Protein AF-0000000075738788 (afdb_homodimer)

Nearest PDB structures (foldseek):
  2z7a-assembly3_C-2  TM=9.856E-01  e=1.952E-24  Mycobacterium tuberculosis H37Rv
  5ier-assembly3_C  TM=9.905E-01  e=6.227E-24  synthetic construct
  2z77-assembly2_D  TM=9.946E-01  e=1.868E-23  Mycobacterium tuberculosis H37Rv
  5if6-assembly2_B  TM=9.884E-01  e=3.656E-23  synthetic construct
  5z3r-assembly4_E  TM=9.892E-01  e=8.223E-22  Mycolicibacterium neoaurum

Structure (mmCIF, N/CA/C/O backbone):
data_AF-0000000075738788-model_v1
#
loop_
_entity.id
_entity.type
_entity.pdbx_description
1 polymer 'Nuclear transport factor 2 domain-containing protein'
#
loop_
_atom_site.group_PDB
_atom_site.id
_atom_site.type_symbol
_atom_site.label_atom_id
_atom_site.label_alt_id
_atom_site.label_comp_id
_atom_site.label_asym_id
_atom_site.label_entity_id
_atom_site.label_seq_id
_atom_site.pdbx_PDB_ins_code
_atom_site.Cartn_x
_atom_site.Cartn_y
_atom_site.Cartn_z
_atom_site.occupancy
_atom_site.B_iso_or_equiv
_atom_site.auth_seq_id
_atom_site.auth_comp_id
_atom_site.auth_asym_id
_atom_site.auth_atom_id
_atom_site.pdbx_PDB_model_num
ATOM 1 N N . MET A 1 1 ? 32.875 -0.008 4.641 1 29.83 1 MET A N 1
ATOM 2 C CA . MET A 1 1 ? 31.609 -0.729 4.742 1 29.83 1 MET A CA 1
ATOM 3 C C . MET A 1 1 ? 30.516 -0.03 3.938 1 29.83 1 MET A C 1
ATOM 5 O O . MET A 1 1 ? 30.109 1.091 4.262 1 29.83 1 MET A O 1
ATOM 9 N N . THR A 1 2 ? 30.531 0.035 2.668 1 38.97 2 THR A N 1
ATOM 10 C CA . THR A 1 2 ? 29.812 0.961 1.804 1 38.97 2 THR A CA 1
ATOM 11 C C . THR A 1 2 ? 28.375 1.137 2.279 1 38.97 2 THR A C 1
ATOM 13 O O . THR A 1 2 ? 27.703 0.159 2.619 1 38.97 2 THR A O 1
ATOM 16 N N . GLN A 1 3 ? 28.109 1.916 3.186 1 45.56 3 GLN A N 1
ATOM 17 C CA . GLN A 1 3 ? 26.781 2.117 3.754 1 45.56 3 GLN A CA 1
ATOM 18 C C . GLN A 1 3 ? 25.688 1.89 2.707 1 45.56 3 GLN A C 1
ATOM 20 O O . GLN A 1 3 ? 25.688 2.537 1.658 1 45.56 3 GLN A O 1
ATOM 25 N N . THR A 1 4 ? 25.297 0.783 2.26 1 58.56 4 THR A N 1
ATOM 26 C CA . THR A 1 4 ? 24.281 0.509 1.254 1 58.56 4 THR A CA 1
ATOM 27 C C . THR A 1 4 ? 23.203 1.599 1.256 1 58.56 4 THR A C 1
ATOM 29 O O . THR A 1 4 ? 22.656 1.927 2.307 1 58.56 4 THR A O 1
ATOM 32 N N . ALA A 1 5 ? 23.406 2.465 0.291 1 69.31 5 ALA A N 1
ATOM 33 C CA . ALA A 1 5 ? 22.641 3.695 0.113 1 69.31 5 ALA A CA 1
ATOM 34 C C . ALA A 1 5 ? 21.156 3.465 0.394 1 69.31 5 ALA A C 1
ATOM 36 O O . ALA A 1 5 ? 20.594 2.455 -0.028 1 69.31 5 ALA A O 1
ATOM 37 N N . GLN A 1 6 ? 20.641 4.133 1.443 1 90.06 6 GLN A N 1
ATOM 38 C CA . GLN A 1 6 ? 19.219 4.152 1.751 1 90.06 6 GLN A CA 1
ATOM 39 C C . GLN A 1 6 ? 18.391 4.395 0.493 1 90.06 6 GLN A C 1
ATOM 41 O O . GLN A 1 6 ? 18.75 5.207 -0.354 1 90.06 6 GLN A O 1
ATOM 46 N N . SER A 1 7 ? 17.422 3.59 0.236 1 95.75 7 SER A N 1
ATOM 47 C CA . SER A 1 7 ? 16.562 3.807 -0.92 1 95.75 7 SER A CA 1
ATOM 48 C C . SER A 1 7 ? 15.969 5.215 -0.914 1 95.75 7 SER A C 1
ATOM 50 O O . SER A 1 7 ? 15.648 5.754 0.148 1 95.75 7 SER A O 1
ATOM 52 N N . PRO A 1 8 ? 15.875 5.859 -2.018 1 98 8 PRO A N 1
ATOM 53 C CA . PRO A 1 8 ? 15.32 7.215 -2.096 1 98 8 PRO A CA 1
ATOM 54 C C . PRO A 1 8 ? 13.938 7.324 -1.47 1 98 8 PRO A C 1
ATOM 56 O O . PRO A 1 8 ? 13.625 8.32 -0.81 1 98 8 PRO A O 1
ATOM 59 N N . ALA A 1 9 ? 13.109 6.363 -1.649 1 98.56 9 ALA A N 1
ATOM 60 C CA . ALA A 1 9 ? 11.773 6.414 -1.062 1 98.56 9 ALA A CA 1
ATOM 61 C C . ALA A 1 9 ? 11.844 6.355 0.462 1 98.56 9 ALA A C 1
ATOM 63 O O . ALA A 1 9 ? 11.07 7.027 1.15 1 98.56 9 ALA A O 1
ATOM 64 N N . LEU A 1 10 ? 12.672 5.488 0.976 1 98.31 10 LEU A N 1
ATOM 65 C CA . LEU A 1 10 ? 12.859 5.426 2.422 1 98.31 10 LEU A CA 1
ATOM 66 C C . LEU A 1 10 ? 13.352 6.762 2.965 1 98.31 10 LEU A C 1
ATOM 68 O O . LEU A 1 10 ? 12.82 7.27 3.959 1 98.31 10 LEU A O 1
ATOM 72 N N . ALA A 1 11 ? 14.312 7.297 2.33 1 98.19 11 ALA A N 1
ATOM 73 C CA . ALA A 1 11 ? 14.859 8.586 2.746 1 98.19 11 ALA A CA 1
ATOM 74 C C . ALA A 1 11 ? 13.773 9.664 2.744 1 98.19 11 ALA A C 1
ATOM 76 O O . ALA A 1 11 ? 13.672 10.445 3.691 1 98.19 11 ALA A O 1
ATOM 77 N N . ALA A 1 12 ? 13.031 9.68 1.703 1 98.62 12 ALA A N 1
ATOM 78 C CA . ALA A 1 12 ? 11.977 10.688 1.573 1 98.62 12 ALA A CA 1
ATOM 79 C C . ALA A 1 12 ? 10.914 10.508 2.654 1 98.62 12 ALA A C 1
ATOM 81 O O . ALA A 1 12 ? 10.438 11.492 3.234 1 98.62 12 ALA A O 1
ATOM 82 N N . SER A 1 13 ? 10.484 9.289 2.9 1 98.56 13 SER A N 1
ATOM 83 C CA . SER A 1 13 ? 9.477 9.039 3.926 1 98.56 13 SER A CA 1
ATOM 84 C C . SER A 1 13 ? 9.961 9.508 5.297 1 98.56 13 SER A C 1
ATOM 86 O O . SER A 1 13 ? 9.25 10.227 6 1 98.56 13 SER A O 1
ATOM 88 N N . GLN A 1 14 ? 11.148 9.164 5.637 1 98.38 14 GLN A N 1
ATOM 89 C CA . GLN A 1 14 ? 11.703 9.531 6.934 1 98.38 14 GLN A CA 1
ATOM 90 C C . GLN A 1 14 ? 11.883 11.047 7.047 1 98.38 14 GLN A C 1
ATOM 92 O O . GLN A 1 14 ? 11.617 11.633 8.102 1 98.38 14 GLN A O 1
ATOM 97 N N . ALA A 1 15 ? 12.359 11.625 5.984 1 98.44 15 ALA A N 1
ATOM 98 C CA . ALA A 1 15 ? 12.469 13.078 5.973 1 98.44 15 ALA A CA 1
ATOM 99 C C . ALA A 1 15 ? 11.109 13.742 6.176 1 98.44 15 ALA A C 1
ATOM 101 O O . ALA A 1 15 ? 11 14.75 6.879 1 98.44 15 ALA A O 1
ATOM 102 N N . SER A 1 16 ? 10.109 13.172 5.551 1 98.31 16 SER A N 1
ATOM 103 C CA . SER A 1 16 ? 8.758 13.711 5.695 1 98.31 16 SER A CA 1
ATOM 104 C C . SER A 1 16 ? 8.305 13.672 7.152 1 98.31 16 SER A C 1
ATOM 106 O O . SER A 1 16 ? 7.758 14.656 7.66 1 98.31 16 SER A O 1
ATOM 108 N N . TRP A 1 17 ? 8.547 12.609 7.852 1 97.75 17 TRP A N 1
ATOM 109 C CA . TRP A 1 17 ? 8.148 12.477 9.25 1 97.75 17 TRP A CA 1
ATOM 110 C C . TRP A 1 17 ? 8.867 13.508 10.117 1 97.75 17 TRP A C 1
ATOM 112 O O . TRP A 1 17 ? 8.25 14.141 10.977 1 97.75 17 TRP A O 1
ATOM 122 N N . ARG A 1 18 ? 10.109 13.625 9.844 1 96.88 18 ARG A N 1
ATOM 123 C CA . ARG A 1 18 ? 10.906 14.578 10.602 1 96.88 18 ARG A CA 1
ATOM 124 C C . ARG A 1 18 ? 10.391 16 10.422 1 96.88 18 ARG A C 1
ATOM 126 O O . ARG A 1 18 ? 10.273 16.766 11.383 1 96.88 18 ARG A O 1
ATOM 133 N N . CYS A 1 19 ? 10.117 16.359 9.172 1 97.12 19 CYS A N 1
ATOM 134 C CA . CYS A 1 19 ? 9.617 17.703 8.883 1 97.12 19 CYS A CA 1
ATOM 135 C C . CYS A 1 19 ? 8.297 17.953 9.602 1 97.12 19 CYS A C 1
ATOM 137 O O . CYS A 1 19 ? 8.078 19.031 10.164 1 97.12 19 CYS A O 1
ATOM 139 N N . VAL A 1 20 ? 7.395 17 9.586 1 94.88 20 VAL A N 1
ATOM 140 C CA . VAL A 1 20 ? 6.09 17.109 10.219 1 94.88 20 VAL A CA 1
ATOM 141 C C . VAL A 1 20 ? 6.262 17.281 11.727 1 94.88 20 VAL A C 1
ATOM 143 O O . VAL A 1 20 ? 5.656 18.172 12.336 1 94.88 20 VAL A O 1
ATOM 146 N N . GLN A 1 21 ? 7.105 16.469 12.352 1 91.38 21 GLN A N 1
ATOM 147 C CA . GLN A 1 21 ? 7.336 16.516 13.789 1 91.38 21 GLN A CA 1
ATOM 148 C C . GLN A 1 21 ? 7.961 17.844 14.211 1 91.38 21 GLN A C 1
ATOM 150 O O . GLN A 1 21 ? 7.645 18.375 15.273 1 91.38 21 GLN A O 1
ATOM 155 N N . ALA A 1 22 ? 8.773 18.359 13.359 1 93.19 22 ALA A N 1
ATOM 156 C CA . ALA A 1 22 ? 9.492 19.594 13.648 1 93.19 22 ALA A CA 1
ATOM 157 C C . ALA A 1 22 ? 8.664 20.812 13.25 1 93.19 22 ALA A C 1
ATOM 159 O O . ALA A 1 22 ? 9.102 21.953 13.414 1 93.19 22 ALA A O 1
ATOM 160 N N . HIS A 1 23 ? 7.531 20.641 12.664 1 93.19 23 HIS A N 1
ATOM 161 C CA . HIS A 1 23 ? 6.691 21.703 12.117 1 93.19 23 HIS A CA 1
ATOM 162 C C . HIS A 1 23 ? 7.445 22.516 11.086 1 93.19 23 HIS A C 1
ATOM 164 O O . HIS A 1 23 ? 7.355 23.75 11.078 1 93.19 23 HIS A O 1
ATOM 170 N N . ASP A 1 24 ? 8.242 21.844 10.359 1 95.94 24 ASP A N 1
ATOM 171 C CA . ASP A 1 24 ? 9.023 22.453 9.289 1 95.94 24 ASP A CA 1
ATOM 172 C C . ASP A 1 24 ? 8.242 22.453 7.977 1 95.94 24 ASP A C 1
ATOM 174 O O . ASP A 1 24 ? 8.492 21.625 7.105 1 95.94 24 ASP A O 1
ATOM 178 N N . ARG A 1 25 ? 7.414 23.453 7.77 1 96.5 25 ARG A N 1
ATOM 179 C CA . ARG A 1 25 ? 6.539 23.547 6.602 1 96.5 25 ARG A CA 1
ATOM 180 C C . ARG A 1 25 ? 7.352 23.625 5.312 1 96.5 25 ARG A C 1
ATOM 182 O O . ARG A 1 25 ? 7.074 22.891 4.359 1 96.5 25 ARG A O 1
ATOM 189 N N . GLN A 1 26 ? 8.281 24.484 5.254 1 97.38 26 GLN A N 1
ATOM 190 C CA . GLN A 1 26 ? 9.078 24.672 4.047 1 97.38 26 GLN A CA 1
ATOM 191 C C . GLN A 1 26 ? 9.852 23.406 3.686 1 97.38 26 GLN A C 1
ATOM 193 O O . GLN A 1 26 ? 9.906 23.031 2.516 1 97.38 26 GLN A O 1
ATOM 198 N N . GLY A 1 27 ? 10.461 22.828 4.664 1 98 27 GLY A N 1
ATOM 199 C CA . GLY A 1 27 ? 11.164 21.578 4.434 1 98 27 GLY A CA 1
ATOM 200 C C . GLY A 1 27 ? 10.273 20.469 3.906 1 98 27 GLY A C 1
ATOM 201 O O . GLY A 1 27 ? 10.672 19.703 3.031 1 98 27 GLY A O 1
ATOM 202 N N . TRP A 1 28 ? 9.07 20.391 4.48 1 97.94 28 TRP A N 1
ATOM 203 C CA . TRP A 1 28 ? 8.125 19.359 4.051 1 97.94 28 TRP A CA 1
ATOM 204 C C . TRP A 1 28 ? 7.723 19.562 2.596 1 97.94 28 TRP A C 1
ATOM 206 O O . TRP A 1 28 ? 7.711 18.625 1.805 1 97.94 28 TRP A O 1
ATOM 216 N N . LEU A 1 29 ? 7.449 20.797 2.215 1 98 29 LEU A N 1
ATOM 217 C CA . LEU A 1 29 ? 7.016 21.125 0.858 1 98 29 LEU A CA 1
ATOM 218 C C . LEU A 1 29 ? 8.148 20.891 -0.14 1 98 29 LEU A C 1
ATOM 220 O O . LEU A 1 29 ? 7.898 20.531 -1.293 1 98 29 LEU A O 1
ATOM 224 N N . ALA A 1 30 ? 9.336 21.047 0.289 1 98.38 30 ALA A N 1
ATOM 225 C CA . ALA A 1 30 ? 10.5 20.875 -0.574 1 98.38 30 ALA A CA 1
ATOM 226 C C . ALA A 1 30 ? 10.695 19.406 -0.961 1 98.38 30 ALA A C 1
ATOM 228 O O . ALA A 1 30 ? 11.43 19.109 -1.905 1 98.38 30 ALA A O 1
ATOM 229 N N . LEU A 1 31 ? 10.094 18.516 -0.28 1 98.69 31 LEU A N 1
ATOM 230 C CA . LEU A 1 31 ? 10.203 17.078 -0.573 1 98.69 31 LEU A CA 1
ATOM 231 C C . LEU A 1 31 ? 9.258 16.688 -1.705 1 98.69 31 LEU A C 1
ATOM 233 O O . LEU A 1 31 ? 9.344 15.578 -2.23 1 98.69 31 LEU A O 1
ATOM 237 N N . MET A 1 32 ? 8.359 17.578 -2.104 1 98.75 32 MET A N 1
ATOM 238 C CA . MET A 1 32 ? 7.27 17.234 -3.008 1 98.75 32 MET A CA 1
ATOM 239 C C . MET A 1 32 ? 7.648 17.531 -4.457 1 98.75 32 MET A C 1
ATOM 241 O O . MET A 1 32 ? 8.273 18.547 -4.742 1 98.75 32 MET A O 1
ATOM 245 N N . ALA A 1 33 ? 7.355 16.609 -5.332 1 98.81 33 ALA A N 1
ATOM 246 C CA . ALA A 1 33 ? 7.379 16.906 -6.762 1 98.81 33 ALA A CA 1
ATOM 247 C C . ALA A 1 33 ? 6.23 17.828 -7.148 1 98.81 33 ALA A C 1
ATOM 249 O O . ALA A 1 33 ? 5.266 17.984 -6.398 1 98.81 33 ALA A O 1
ATOM 250 N N . ASP A 1 34 ? 6.301 18.406 -8.328 1 97.69 34 ASP A N 1
ATOM 251 C CA . ASP A 1 34 ? 5.273 19.344 -8.789 1 97.69 34 ASP A CA 1
ATOM 252 C C . ASP A 1 34 ? 3.936 18.625 -8.977 1 97.69 34 ASP A C 1
ATOM 254 O O . ASP A 1 34 ? 2.875 19.234 -8.789 1 97.69 34 ASP A O 1
ATOM 258 N N . ASP A 1 35 ? 4.031 17.391 -9.297 1 97.62 35 ASP A N 1
ATOM 259 C CA . ASP A 1 35 ? 2.812 16.641 -9.602 1 97.62 35 ASP A CA 1
ATOM 260 C C . ASP A 1 35 ? 2.402 15.766 -8.422 1 97.62 35 ASP A C 1
ATOM 262 O O . ASP A 1 35 ? 1.706 14.766 -8.602 1 97.62 35 ASP A O 1
ATOM 266 N N . ILE A 1 36 ? 2.805 16.031 -7.227 1 98.56 36 ILE A N 1
ATOM 267 C CA . ILE A 1 36 ? 2.516 15.273 -6.016 1 98.56 36 ILE A CA 1
ATOM 268 C C . ILE A 1 36 ? 1.006 15.102 -5.863 1 98.56 36 ILE A C 1
ATOM 270 O O . ILE A 1 36 ? 0.237 16.031 -6.129 1 98.56 36 ILE A O 1
ATOM 274 N N . VAL A 1 37 ? 0.602 13.922 -5.488 1 98.06 37 VAL A N 1
ATOM 275 C CA . VAL A 1 37 ? -0.765 13.617 -5.078 1 98.06 37 VAL A CA 1
ATOM 276 C C . VAL A 1 37 ? -0.756 12.953 -3.703 1 98.06 37 VAL A C 1
ATOM 278 O O . VAL A 1 37 ? -0.064 11.953 -3.494 1 98.06 37 VAL A O 1
ATOM 281 N N . ILE A 1 38 ? -1.503 13.461 -2.76 1 97.75 38 ILE A N 1
ATOM 282 C CA . ILE A 1 38 ? -1.635 12.883 -1.429 1 97.75 38 ILE A CA 1
ATOM 283 C C . ILE A 1 38 ? -3.061 12.375 -1.225 1 97.75 38 ILE A C 1
ATOM 285 O O . ILE A 1 38 ? -4.023 13.117 -1.423 1 97.75 38 ILE A O 1
ATOM 289 N N . GLU A 1 39 ? -3.225 11.148 -0.998 1 97.62 39 GLU A N 1
ATOM 290 C CA . GLU A 1 39 ? -4.473 10.516 -0.587 1 97.62 39 GLU A CA 1
ATOM 291 C C . GLU A 1 39 ? -4.367 9.961 0.832 1 97.62 39 GLU A C 1
ATOM 293 O O . GLU A 1 39 ? -3.943 8.82 1.031 1 97.62 39 GLU A O 1
ATOM 298 N N . ASP A 1 40 ? -4.805 10.773 1.805 1 95 40 ASP A N 1
ATOM 299 C CA . ASP A 1 40 ? -4.664 10.406 3.209 1 95 40 ASP A CA 1
ATOM 300 C C . ASP A 1 40 ? -5.914 10.781 4.004 1 95 40 ASP A C 1
ATOM 302 O O . ASP A 1 40 ? -5.973 11.852 4.609 1 95 40 ASP A O 1
ATOM 306 N N . PRO A 1 41 ? -6.82 9.844 4.145 1 96.25 41 PRO A N 1
ATOM 307 C CA . PRO A 1 41 ? -6.84 8.484 3.605 1 96.25 41 PRO A CA 1
ATOM 308 C C . PRO A 1 41 ? -7.211 8.445 2.125 1 96.25 41 PRO A C 1
ATOM 310 O O . PRO A 1 41 ? -7.594 9.469 1.552 1 96.25 41 PRO A O 1
ATOM 313 N N . ILE A 1 42 ? -6.984 7.312 1.503 1 97.94 42 ILE A N 1
ATOM 314 C CA . ILE A 1 42 ? -7.531 7.02 0.183 1 97.94 42 ILE A CA 1
ATOM 315 C C . ILE A 1 42 ? -9.055 7.082 0.232 1 97.94 42 ILE A C 1
ATOM 317 O O . ILE A 1 42 ? -9.672 6.543 1.153 1 97.94 42 ILE A O 1
ATOM 321 N N . GLY A 1 43 ? -9.586 7.711 -0.78 1 96.75 43 GLY A N 1
ATOM 322 C CA . GLY A 1 43 ? -11.031 7.844 -0.836 1 96.75 43 GLY A CA 1
ATOM 323 C C . GLY A 1 43 ? -11.539 9.148 -0.246 1 96.75 43 GLY A C 1
ATOM 324 O O . GLY A 1 43 ? -10.75 10.031 0.085 1 96.75 43 GLY A O 1
ATOM 325 N N . LYS A 1 44 ? -12.891 9.328 -0.166 1 93.94 44 LYS A N 1
ATOM 326 C CA . LYS A 1 44 ? -13.5 10.547 0.362 1 93.94 44 LYS A CA 1
ATOM 327 C C . LYS A 1 44 ? -13.258 10.672 1.863 1 93.94 44 LYS A C 1
ATOM 329 O O . LYS A 1 44 ? -13.391 9.695 2.605 1 93.94 44 LYS A O 1
ATOM 334 N N . SER A 1 45 ? -12.828 11.812 2.283 1 88.69 45 SER A N 1
ATOM 335 C CA . SER A 1 45 ? -12.602 12.164 3.68 1 88.69 45 SER A CA 1
ATOM 336 C C . SER A 1 45 ? -12.68 13.68 3.887 1 88.69 45 SER A C 1
ATOM 338 O O . SER A 1 45 ? -12.93 14.422 2.939 1 88.69 45 SER A O 1
ATOM 340 N N . VAL A 1 46 ? -12.5 14.102 5.098 1 80.56 46 VAL A N 1
ATOM 341 C CA . VAL A 1 46 ? -12.516 15.523 5.434 1 80.56 46 VAL A CA 1
ATOM 342 C C . VAL A 1 46 ? -11.375 16.234 4.703 1 80.56 46 VAL A C 1
ATOM 344 O O . VAL A 1 46 ? -11.547 17.359 4.23 1 80.56 46 VAL A O 1
ATOM 347 N N . THR A 1 47 ? -10.266 15.578 4.562 1 80.12 47 THR A N 1
ATOM 348 C CA . THR A 1 47 ? -9.094 16.172 3.914 1 80.12 47 THR A CA 1
ATOM 349 C C . THR A 1 47 ? -9.164 15.977 2.402 1 80.12 47 THR A C 1
ATOM 351 O O . THR A 1 47 ? -8.422 16.609 1.655 1 80.12 47 THR A O 1
ATOM 354 N N . ASN A 1 48 ? -9.977 15.039 1.939 1 87.31 48 ASN A N 1
ATOM 355 C CA . ASN A 1 48 ? -10.188 14.68 0.543 1 87.31 48 ASN A CA 1
ATOM 356 C C . ASN A 1 48 ? -11.672 14.562 0.211 1 87.31 48 ASN A C 1
ATOM 358 O O . ASN A 1 48 ? -12.172 13.469 -0.038 1 87.31 48 ASN A O 1
ATOM 362 N N . PRO A 1 49 ? -12.312 15.711 0.132 1 87.31 49 PRO A N 1
ATOM 363 C CA . PRO A 1 49 ? -13.773 15.648 0.085 1 87.31 49 PRO A CA 1
ATOM 364 C C . PRO A 1 49 ? -14.297 14.984 -1.186 1 87.31 49 PRO A C 1
ATOM 366 O O . PRO A 1 49 ? -15.359 14.359 -1.167 1 87.31 49 PRO A O 1
ATOM 369 N N . ASP A 1 50 ? -13.594 15.078 -2.273 1 90.19 50 ASP A N 1
ATOM 370 C CA . ASP A 1 50 ? -14.102 14.484 -3.504 1 90.19 50 ASP A CA 1
ATOM 371 C C . ASP A 1 50 ? -13.453 13.125 -3.76 1 90.19 50 ASP A C 1
ATOM 373 O O . ASP A 1 50 ? -13.773 12.453 -4.742 1 90.19 50 ASP A O 1
ATOM 377 N N . GLY A 1 51 ? -12.547 12.758 -2.971 1 92.38 51 GLY A N 1
ATOM 378 C CA . GLY A 1 51 ? -11.938 11.438 -3.008 1 92.38 51 GLY A CA 1
ATOM 379 C C . GLY A 1 51 ? -10.891 11.289 -4.098 1 92.38 51 GLY A C 1
ATOM 380 O O . GLY A 1 51 ? -10.5 10.172 -4.441 1 92.38 51 GLY A O 1
ATOM 381 N N . THR A 1 52 ? -10.461 12.414 -4.707 1 91.25 52 THR A N 1
ATOM 382 C CA . THR A 1 52 ? -9.555 12.336 -5.844 1 91.25 52 THR A CA 1
ATOM 383 C C . THR A 1 52 ? -8.117 12.633 -5.41 1 91.25 52 THR A C 1
ATOM 385 O O . THR A 1 52 ? -7.199 12.586 -6.227 1 91.25 52 THR A O 1
ATOM 388 N N . GLY A 1 53 ? -7.961 12.945 -4.125 1 95.62 53 GLY A N 1
ATOM 389 C CA . GLY A 1 53 ? -6.645 13.266 -3.594 1 95.62 53 GLY A CA 1
ATOM 390 C C . GLY A 1 53 ? -6.324 14.742 -3.639 1 95.62 53 GLY A C 1
ATOM 391 O O . GLY A 1 53 ? -6.965 15.5 -4.375 1 95.62 53 GLY A O 1
ATOM 392 N N . VAL A 1 54 ? -5.391 15.156 -2.75 1 96.19 54 VAL A N 1
ATOM 393 C CA . VAL A 1 54 ? -4.812 16.5 -2.756 1 96.19 54 VAL A CA 1
ATOM 394 C C . VAL A 1 54 ? -3.695 16.578 -3.797 1 96.19 54 VAL A C 1
ATOM 396 O O . VAL A 1 54 ? -2.744 15.789 -3.756 1 96.19 54 VAL A O 1
ATOM 399 N N . ARG A 1 55 ? -3.752 17.562 -4.691 1 95.94 55 ARG A N 1
ATOM 400 C CA . ARG A 1 55 ? -2.879 17.531 -5.859 1 95.94 55 ARG A CA 1
ATOM 401 C C . ARG A 1 55 ? -2.064 18.812 -5.977 1 95.94 55 ARG A C 1
ATOM 403 O O . ARG A 1 55 ? -2.586 19.906 -5.75 1 95.94 55 ARG A O 1
ATOM 410 N N . GLY A 1 56 ? -0.83 18.625 -6.371 1 96.19 56 GLY A N 1
ATOM 411 C CA . GLY A 1 56 ? 0.058 19.75 -6.633 1 96.19 56 GLY A CA 1
ATOM 412 C C . GLY A 1 56 ? 0.58 20.406 -5.367 1 96.19 56 GLY A C 1
ATOM 413 O O . GLY A 1 56 ? 0.045 20.188 -4.281 1 96.19 56 GLY A O 1
ATOM 414 N N . LYS A 1 57 ? 1.601 21.203 -5.527 1 95.06 57 LYS A N 1
ATOM 415 C CA . LYS A 1 57 ? 2.287 21.797 -4.387 1 95.06 57 LYS A CA 1
ATOM 416 C C . LYS A 1 57 ? 1.378 22.781 -3.646 1 95.06 57 LYS A C 1
ATOM 418 O O . LYS A 1 57 ? 1.434 22.875 -2.418 1 95.06 57 LYS A O 1
ATOM 423 N N . ASP A 1 58 ? 0.542 23.5 -4.383 1 94.81 58 ASP A N 1
ATOM 424 C CA . ASP A 1 58 ? -0.385 24.406 -3.732 1 94.81 58 ASP A CA 1
ATOM 425 C C . ASP A 1 58 ? -1.401 23.656 -2.879 1 94.81 58 ASP A C 1
ATOM 427 O O . ASP A 1 58 ? -1.685 24.047 -1.746 1 94.81 58 ASP A O 1
ATOM 431 N N . GLY A 1 59 ? -1.966 22.625 -3.502 1 94.06 59 GLY A N 1
ATOM 432 C CA . GLY A 1 59 ? -2.889 21.797 -2.744 1 94.06 59 GLY A CA 1
ATOM 433 C C . GLY A 1 59 ? -2.266 21.188 -1.5 1 94.06 59 GLY A C 1
ATOM 434 O O . GLY A 1 59 ? -2.873 21.203 -0.427 1 94.06 59 GLY A O 1
ATOM 435 N N . VAL A 1 60 ? -1.13 20.719 -1.648 1 95.94 60 VAL A N 1
ATOM 436 C CA . VAL A 1 60 ? -0.446 20.031 -0.552 1 95.94 60 VAL A CA 1
ATOM 437 C C . VAL A 1 60 ? -0.042 21.062 0.512 1 95.94 60 VAL A C 1
ATOM 439 O O . VAL A 1 60 ? -0.071 20.75 1.709 1 95.94 60 VAL A O 1
ATOM 442 N N . ALA A 1 61 ? 0.282 22.234 0.093 1 95.31 61 ALA A N 1
ATOM 443 C CA . ALA A 1 61 ? 0.544 23.312 1.048 1 95.31 61 ALA A CA 1
ATOM 444 C C . ALA A 1 61 ? -0.688 23.609 1.901 1 95.31 61 ALA A C 1
ATOM 446 O O . ALA A 1 61 ? -0.585 23.75 3.123 1 95.31 61 ALA A O 1
ATOM 447 N N . ASN A 1 62 ? -1.798 23.719 1.254 1 93.06 62 ASN A N 1
ATOM 448 C CA . ASN A 1 62 ? -3.045 23.906 1.986 1 93.06 62 ASN A CA 1
ATOM 449 C C . ASN A 1 62 ? -3.322 22.75 2.936 1 93.06 62 ASN A C 1
ATOM 451 O O . ASN A 1 62 ? -3.768 22.953 4.066 1 93.06 62 ASN A O 1
ATOM 455 N N . PHE A 1 63 ? -3.096 21.578 2.453 1 92.44 63 PHE A N 1
ATOM 456 C CA . PHE A 1 63 ? -3.23 20.391 3.289 1 92.44 63 PHE A CA 1
ATOM 457 C C . PHE A 1 63 ? -2.361 20.516 4.535 1 92.44 63 PHE A C 1
ATOM 459 O O . PHE A 1 63 ? -2.818 20.234 5.645 1 92.44 63 PHE A O 1
ATOM 466 N N . TYR A 1 64 ? -1.125 20.828 4.348 1 93.88 64 TYR A N 1
ATOM 467 C CA . TYR A 1 64 ? -0.225 21.031 5.48 1 93.88 64 TYR A CA 1
ATOM 468 C C . TYR A 1 64 ? -0.815 22.016 6.48 1 93.88 64 TYR A C 1
ATOM 470 O O . TYR A 1 64 ? -0.874 21.734 7.68 1 93.88 64 TYR A O 1
ATOM 478 N N . ASP A 1 65 ? -1.262 23.094 6.07 1 92.25 65 ASP A N 1
ATOM 479 C CA . ASP A 1 65 ? -1.717 24.203 6.922 1 92.25 65 ASP A CA 1
ATOM 480 C C . ASP A 1 65 ? -2.975 23.812 7.695 1 92.25 65 ASP A C 1
ATOM 482 O O . ASP A 1 65 ? -3.139 24.188 8.859 1 92.25 65 ASP A O 1
ATOM 486 N N . THR A 1 66 ? -3.762 23.016 7.113 1 86.25 66 THR A N 1
ATOM 487 C CA . THR A 1 66 ? -5.062 22.734 7.707 1 86.25 66 THR A CA 1
ATOM 488 C C . THR A 1 66 ? -5.02 21.453 8.531 1 86.25 66 THR A C 1
ATOM 490 O O . THR A 1 66 ? -5.777 21.297 9.492 1 86.25 66 THR A O 1
ATOM 493 N N . ASN A 1 67 ? -4.133 20.547 8.227 1 84.75 67 ASN A N 1
ATOM 494 C CA . ASN A 1 67 ? -4.164 19.234 8.859 1 84.75 67 ASN A CA 1
ATOM 495 C C . ASN A 1 67 ? -2.926 19 9.711 1 84.75 67 ASN A C 1
ATOM 497 O O . ASN A 1 67 ? -3.014 18.391 10.789 1 84.75 67 ASN A O 1
ATOM 501 N N . ILE A 1 68 ? -1.836 19.406 9.289 1 84.12 68 ILE A N 1
ATOM 502 C CA . ILE A 1 68 ? -0.589 19.109 9.984 1 84.12 68 ILE A CA 1
ATOM 503 C C . ILE A 1 68 ? -0.275 20.219 10.984 1 84.12 68 ILE A C 1
ATOM 505 O O . ILE A 1 68 ? -0.044 19.969 12.164 1 84.12 68 ILE A O 1
ATOM 509 N N . ALA A 1 69 ? -0.271 21.453 10.477 1 82.94 69 ALA A N 1
ATOM 510 C CA . ALA A 1 69 ? 0.108 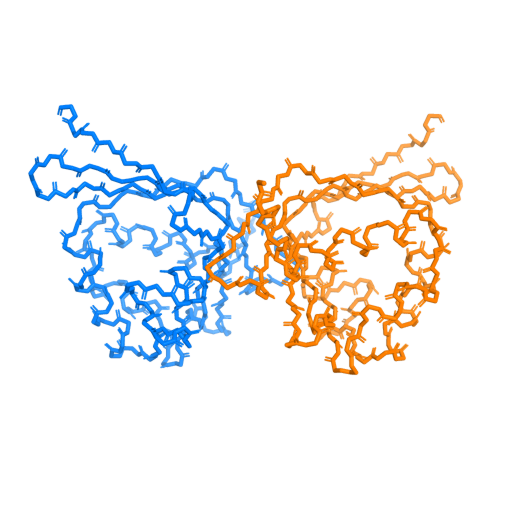22.594 11.305 1 82.94 69 ALA A CA 1
ATOM 511 C C . ALA A 1 69 ? -0.91 22.828 12.422 1 82.94 69 ALA A C 1
ATOM 513 O O . ALA A 1 69 ? -0.557 23.297 13.5 1 82.94 69 ALA A O 1
ATOM 514 N N . ALA A 1 70 ? -2.139 22.484 12.156 1 74.94 70 ALA A N 1
ATOM 515 C CA . ALA A 1 70 ? -3.229 22.781 13.078 1 74.94 70 ALA A CA 1
ATOM 516 C C . ALA A 1 70 ? -3.209 21.844 14.273 1 74.94 70 ALA A C 1
ATOM 518 O O . ALA A 1 70 ? -3.941 22.047 15.25 1 74.94 70 ALA A O 1
ATOM 519 N N . ASN A 1 71 ? -2.355 20.844 14.172 1 76.81 71 ASN A N 1
ATOM 520 C CA . ASN A 1 71 ? -2.334 19.812 15.211 1 76.81 71 ASN A CA 1
ATOM 521 C C . ASN A 1 71 ? -0.908 19.484 15.641 1 76.81 71 ASN A C 1
ATOM 523 O O . ASN A 1 71 ? 0.052 19.875 14.984 1 76.81 71 ASN A O 1
ATOM 527 N N . GLN A 1 72 ? -0.893 18.969 16.875 1 85.62 72 GLN A N 1
ATOM 528 C CA . GLN A 1 72 ? 0.354 18.328 17.266 1 85.62 72 GLN A CA 1
ATOM 529 C C . GLN A 1 72 ? 0.382 16.859 16.812 1 85.62 72 GLN A C 1
ATOM 531 O O . GLN A 1 72 ? -0.236 16 17.453 1 85.62 72 GLN A O 1
ATOM 536 N N . LEU A 1 73 ? 1.093 16.641 15.805 1 91.06 73 LEU A N 1
ATOM 537 C CA . LEU A 1 73 ? 1.107 15.312 15.195 1 91.06 73 LEU A CA 1
ATOM 538 C C . LEU A 1 73 ? 2.395 14.57 15.539 1 91.06 73 LEU A C 1
ATOM 540 O O . LEU A 1 73 ? 3.48 15.148 15.5 1 91.06 73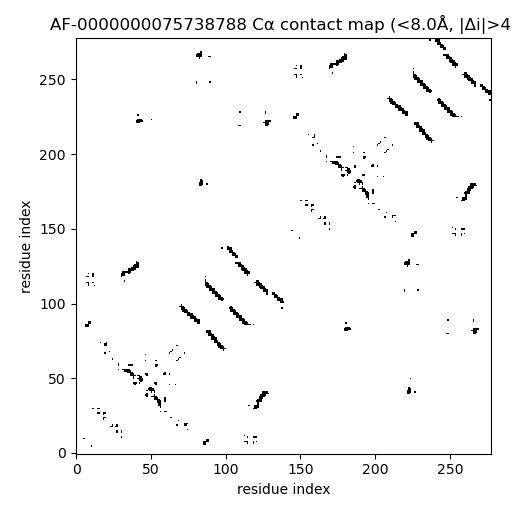 LEU A O 1
ATOM 544 N N . SER A 1 74 ? 2.219 13.43 15.953 1 92.56 74 SER A N 1
ATOM 545 C CA . SER A 1 74 ? 3.34 12.508 16.109 1 92.56 74 SER A CA 1
ATOM 546 C C . SER A 1 74 ? 3.18 11.289 15.203 1 92.56 74 SER A C 1
ATOM 548 O O . SER A 1 74 ? 2.074 10.773 15.039 1 92.56 74 SER A O 1
ATOM 550 N N . ILE A 1 75 ? 4.316 10.938 14.625 1 96.69 75 ILE A N 1
ATOM 551 C CA . ILE A 1 75 ? 4.32 9.797 13.719 1 96.69 75 ILE A CA 1
ATOM 552 C C . ILE A 1 75 ? 5.266 8.719 14.25 1 96.69 75 ILE A C 1
ATOM 554 O O . ILE A 1 75 ? 6.434 9 14.539 1 96.69 75 ILE A O 1
ATOM 558 N N . THR A 1 76 ? 4.785 7.562 14.398 1 97.69 76 THR A N 1
ATOM 559 C CA . THR A 1 76 ? 5.602 6.406 14.75 1 97.69 76 THR A CA 1
ATOM 560 C C . THR A 1 76 ? 5.527 5.336 13.664 1 97.69 76 THR A C 1
ATOM 562 O O . THR A 1 76 ? 4.441 5.016 13.172 1 97.69 76 THR A O 1
ATOM 565 N N . CYS A 1 77 ? 6.668 4.863 13.266 1 98.56 77 CYS A N 1
ATOM 566 C CA . CYS A 1 77 ? 6.742 3.768 12.305 1 98.56 77 CYS A CA 1
ATOM 567 C C . CYS A 1 77 ? 6.832 2.424 13.016 1 98.56 77 CYS A C 1
ATOM 569 O O . CYS A 1 77 ? 7.805 2.158 13.727 1 98.56 77 CYS A O 1
ATOM 571 N N . GLU A 1 78 ? 5.863 1.593 12.828 1 98.69 78 GLU A N 1
ATOM 572 C CA . GLU A 1 78 ? 5.879 0.27 13.445 1 98.69 78 GLU A CA 1
ATOM 573 C C . GLU A 1 78 ? 6.66 -0.726 12.594 1 98.69 78 GLU A C 1
ATOM 575 O O . GLU A 1 78 ? 7.32 -1.622 13.125 1 98.69 78 GLU A O 1
ATOM 580 N N . GLU A 1 79 ? 6.559 -0.654 11.406 1 98.56 79 GLU A N 1
ATOM 581 C CA . GLU A 1 79 ? 7.191 -1.623 10.516 1 98.56 79 GLU A CA 1
ATOM 582 C C . GLU A 1 79 ? 7.391 -1.041 9.117 1 98.56 79 GLU A C 1
ATOM 584 O O . GLU A 1 79 ? 6.578 -0.238 8.656 1 98.56 79 GLU A O 1
ATOM 589 N N . THR A 1 80 ? 8.477 -1.301 8.438 1 98.56 80 THR A N 1
ATOM 590 C CA . THR A 1 80 ? 8.828 -0.863 7.086 1 98.56 80 THR A CA 1
ATOM 591 C C . THR A 1 80 ? 8.836 -2.043 6.121 1 98.56 80 THR A C 1
ATOM 593 O O . THR A 1 80 ? 9.328 -3.123 6.453 1 98.56 80 THR A O 1
ATOM 596 N N . PHE A 1 81 ? 8.258 -1.835 4.91 1 98.5 81 PHE A N 1
ATOM 597 C CA . PHE A 1 81 ? 8.211 -2.84 3.855 1 98.5 81 PHE A CA 1
ATOM 598 C C . PHE A 1 81 ? 8.766 -2.279 2.551 1 98.5 81 PHE A C 1
ATOM 600 O O . PHE A 1 81 ? 8.039 -1.652 1.778 1 98.5 81 PHE A O 1
ATOM 607 N N . PRO A 1 82 ? 10 -2.611 2.279 1 97.44 82 PRO A N 1
ATOM 608 C CA . PRO A 1 82 ? 10.547 -2.195 0.983 1 97.44 82 PRO A CA 1
ATOM 609 C C . PRO A 1 82 ? 9.953 -2.977 -0.185 1 97.44 82 PRO A C 1
ATOM 611 O O . PRO A 1 82 ? 9.344 -4.035 0.018 1 97.44 82 PRO A O 1
ATOM 614 N N . SER A 1 83 ? 10.023 -2.357 -1.382 1 97.31 83 SER A N 1
ATOM 615 C CA . SER A 1 83 ? 9.758 -3.072 -2.625 1 97.31 83 SER A CA 1
ATOM 616 C C . SER A 1 83 ? 11.047 -3.383 -3.373 1 97.31 83 SER A C 1
ATOM 618 O O . SER A 1 83 ? 12.141 -3.137 -2.861 1 97.31 83 SER A O 1
ATOM 620 N N . SER A 1 84 ? 10.875 -4 -4.523 1 96.25 84 SER A N 1
ATOM 621 C CA . SER A 1 84 ? 12.055 -4.227 -5.352 1 96.25 84 SER A CA 1
ATOM 622 C C . SER A 1 84 ? 12.422 -2.975 -6.141 1 96.25 84 SER A C 1
ATOM 624 O O . SER A 1 84 ? 13.422 -2.959 -6.859 1 96.25 84 SER A O 1
ATOM 626 N N . SER A 1 85 ? 11.617 -1.962 -6.086 1 96.88 85 SER A N 1
ATOM 627 C CA . SER A 1 85 ? 11.969 -0.637 -6.59 1 96.88 85 SER A CA 1
ATOM 628 C C . SER A 1 85 ? 12.469 0.268 -5.465 1 96.88 85 SER A C 1
ATOM 630 O O . SER A 1 85 ? 11.797 0.417 -4.441 1 96.88 85 SER A O 1
ATOM 632 N N . PRO A 1 86 ? 13.594 0.871 -5.66 1 96.12 86 PRO A N 1
ATOM 633 C CA . PRO A 1 86 ? 14.055 1.801 -4.629 1 96.12 86 PRO A CA 1
ATOM 634 C C . PRO A 1 86 ? 13.172 3.039 -4.508 1 96.12 86 PRO A C 1
ATOM 636 O O . PRO A 1 86 ? 13.297 3.803 -3.547 1 96.12 86 PRO A O 1
ATOM 639 N N . ASN A 1 87 ? 12.211 3.215 -5.418 1 98 87 ASN A N 1
ATOM 640 C CA . ASN A 1 87 ? 11.43 4.445 -5.492 1 98 87 ASN A CA 1
ATOM 641 C C . ASN A 1 87 ? 10.062 4.281 -4.836 1 98 87 ASN A C 1
ATOM 643 O O . ASN A 1 87 ? 9.266 5.219 -4.809 1 98 87 ASN A O 1
ATOM 647 N N . GLU A 1 88 ? 9.734 3.131 -4.355 1 98.5 88 GLU A N 1
ATOM 648 C CA . GLU A 1 88 ? 8.453 2.902 -3.703 1 98.5 88 GLU A CA 1
ATOM 649 C C . GLU A 1 88 ? 8.617 2.086 -2.424 1 98.5 88 GLU A C 1
ATOM 651 O O . GLU A 1 88 ? 9.414 1.147 -2.381 1 98.5 88 GLU A O 1
ATOM 656 N N . ILE A 1 89 ? 7.867 2.434 -1.408 1 98.69 89 ILE A N 1
ATOM 657 C CA . ILE A 1 89 ? 8.016 1.792 -0.106 1 98.69 89 ILE A CA 1
ATOM 658 C C . ILE A 1 89 ? 6.691 1.87 0.657 1 98.69 89 ILE A C 1
ATOM 660 O O . ILE A 1 89 ? 5.867 2.748 0.395 1 98.69 89 ILE A O 1
ATOM 664 N N . ALA A 1 90 ? 6.445 0.948 1.52 1 98.94 90 ALA A N 1
ATOM 665 C CA . ALA A 1 90 ? 5.285 0.95 2.404 1 98.94 90 ALA A CA 1
ATOM 666 C C . ALA A 1 90 ? 5.711 0.859 3.867 1 98.94 90 ALA A C 1
ATOM 668 O O . ALA A 1 90 ? 6.762 0.297 4.184 1 98.94 90 ALA A O 1
ATOM 669 N N . HIS A 1 91 ? 4.895 1.413 4.742 1 98.88 91 HIS A N 1
ATOM 670 C CA . HIS A 1 91 ? 5.07 1.382 6.188 1 98.88 91 HIS A CA 1
ATOM 671 C C . HIS A 1 91 ? 3.746 1.123 6.898 1 98.88 91 HIS A C 1
ATOM 673 O O . HIS A 1 91 ? 2.682 1.467 6.379 1 98.88 91 HIS A O 1
ATOM 679 N N . ILE A 1 92 ? 3.871 0.493 8.062 1 98.88 92 ILE A N 1
ATOM 680 C CA . ILE A 1 92 ? 2.824 0.693 9.055 1 98.88 92 ILE A CA 1
ATOM 681 C C . ILE A 1 92 ? 3.166 1.896 9.93 1 98.88 92 ILE A C 1
ATOM 683 O O . ILE A 1 92 ? 4.191 1.9 10.617 1 98.88 92 ILE A O 1
ATOM 687 N N . LEU A 1 93 ? 2.285 2.852 9.891 1 98.69 93 LEU A N 1
ATOM 688 C CA . LEU A 1 93 ? 2.486 4.051 10.703 1 98.69 93 LEU A CA 1
ATOM 689 C C . LEU A 1 93 ? 1.342 4.234 11.688 1 98.69 93 LEU A C 1
ATOM 691 O O . LEU A 1 93 ? 0.206 3.842 11.414 1 98.69 93 LEU A O 1
ATOM 695 N N . VAL A 1 94 ? 1.694 4.75 12.797 1 98.12 94 VAL A N 1
ATOM 696 C CA . VAL A 1 94 ? 0.737 5.262 13.773 1 98.12 94 VAL A CA 1
ATOM 697 C C . VAL A 1 94 ? 0.835 6.781 13.844 1 98.12 94 VAL A C 1
ATOM 699 O O . VAL A 1 94 ? 1.886 7.328 14.188 1 98.12 94 VAL A O 1
ATOM 702 N N . LEU A 1 95 ? -0.253 7.441 13.484 1 95.56 95 LEU A N 1
ATOM 703 C CA . LEU A 1 95 ? -0.356 8.891 13.57 1 95.56 95 LEU A CA 1
ATOM 704 C C . LEU A 1 95 ? -1.189 9.305 14.781 1 95.56 95 LEU A C 1
ATOM 706 O O . LEU A 1 95 ? -2.328 8.859 14.938 1 95.56 95 LEU A O 1
ATOM 710 N N . ARG A 1 96 ? -0.621 10.086 15.617 1 93.88 96 ARG A N 1
ATOM 711 C CA . ARG A 1 96 ? -1.335 10.617 16.781 1 93.88 96 ARG A CA 1
ATOM 712 C C . ARG A 1 96 ? -1.44 12.133 16.703 1 93.88 96 ARG A C 1
ATOM 714 O O . ARG A 1 96 ? -0.434 12.82 16.531 1 93.88 96 ARG A O 1
ATOM 721 N N . SER A 1 97 ? -2.605 12.539 16.812 1 90.94 97 SER A N 1
ATOM 722 C CA . SER A 1 97 ? -2.857 13.977 16.797 1 90.94 97 SER A CA 1
ATOM 723 C C . SER A 1 97 ? -3.43 14.445 18.141 1 90.94 97 SER A C 1
ATOM 725 O O . SER A 1 97 ? -4.281 13.773 18.719 1 90.94 97 SER A O 1
ATOM 727 N N . LYS A 1 98 ? -2.908 15.508 18.547 1 89.38 98 LYS A N 1
ATOM 728 C CA . LYS A 1 98 ? -3.455 16.219 19.703 1 89.38 98 LYS A CA 1
ATOM 729 C C . LYS A 1 98 ? -4.059 17.547 19.297 1 89.38 98 LYS A C 1
ATOM 731 O O . LYS A 1 98 ? -3.432 18.328 18.562 1 89.38 98 LYS A O 1
ATOM 736 N N . PHE A 1 99 ? -5.262 17.703 19.703 1 82.5 99 PHE A N 1
ATOM 737 C CA . PHE A 1 99 ? -5.988 18.906 19.344 1 82.5 99 PHE A CA 1
ATOM 738 C C . PHE A 1 99 ? -6.074 19.859 20.547 1 82.5 99 PHE A C 1
ATOM 740 O O . PHE A 1 99 ? -5.812 19.453 21.672 1 82.5 99 PHE A O 1
ATOM 747 N N . ASP A 1 100 ? -6.559 21.062 20.062 1 78.31 100 ASP A N 1
ATOM 748 C CA . ASP A 1 100 ? -6.852 22.016 21.141 1 78.31 100 ASP A CA 1
ATOM 749 C C . ASP A 1 100 ? -8.062 21.562 21.953 1 78.31 100 ASP A C 1
ATOM 751 O O . ASP A 1 100 ? -8.992 20.969 21.406 1 78.31 100 ASP A O 1
ATOM 755 N N . GLY A 1 101 ? -8.047 21.516 23.266 1 79 101 GLY A N 1
ATOM 756 C CA . GLY A 1 101 ? -9.141 21.125 24.141 1 79 101 GLY A CA 1
ATOM 757 C C . GLY A 1 101 ? -8.922 19.797 24.844 1 79 101 GLY A C 1
ATOM 758 O O . GLY A 1 101 ? -9.773 19.344 25.594 1 79 101 GLY A O 1
ATOM 759 N N . GLY A 1 102 ? -7.91 19.234 24.359 1 80.19 102 GLY A N 1
ATOM 760 C CA . GLY A 1 102 ? -7.551 18.031 25.078 1 80.19 102 GLY A CA 1
ATOM 761 C C . GLY A 1 102 ? -7.977 16.766 24.359 1 80.19 102 GLY A C 1
ATOM 762 O O . GLY A 1 102 ? -7.887 15.664 24.922 1 80.19 102 GLY A O 1
ATOM 763 N N . PHE A 1 103 ? -8.414 16.969 23.156 1 86.81 103 PHE A N 1
ATOM 764 C CA . PHE A 1 103 ? -8.859 15.836 22.359 1 86.81 103 PHE A CA 1
ATOM 765 C C . PHE A 1 103 ? -7.703 15.242 21.562 1 86.81 103 PHE A C 1
ATOM 767 O O . PHE A 1 103 ? -6.871 15.984 21.031 1 86.81 103 PHE A O 1
ATOM 774 N N . THR A 1 104 ? -7.602 13.836 21.609 1 91.88 104 THR A N 1
ATOM 775 C CA . THR A 1 104 ? -6.566 13.156 20.844 1 91.88 104 THR A CA 1
ATOM 776 C C . THR A 1 104 ? -7.188 12.188 19.844 1 91.88 104 THR A C 1
ATOM 778 O O . THR A 1 104 ? -8.32 11.734 20.031 1 91.88 104 THR A O 1
ATOM 781 N N . SER A 1 105 ? -6.488 12.023 18.766 1 91.94 105 SER A N 1
ATOM 782 C CA . SER A 1 105 ? -6.84 10.984 17.812 1 91.94 105 SER A CA 1
ATOM 783 C C . SER A 1 105 ? -5.633 10.125 17.453 1 91.94 105 SER A C 1
ATOM 785 O O . SER A 1 105 ? -4.496 10.594 17.484 1 91.94 105 SER A O 1
ATOM 787 N N . GLU A 1 106 ? -5.887 8.898 17.203 1 95.88 106 GLU A N 1
ATOM 788 C CA . GLU A 1 106 ? -4.859 7.953 16.781 1 95.88 106 GLU A CA 1
ATOM 789 C C . GLU A 1 106 ? -5.332 7.129 15.586 1 95.88 106 GLU A C 1
ATOM 791 O O . GLU A 1 106 ? -6.434 6.574 15.602 1 95.88 106 GLU A O 1
ATOM 796 N N . VAL A 1 107 ? -4.477 7.109 14.617 1 94.94 107 VAL A N 1
ATOM 797 C CA . VAL A 1 107 ? -4.734 6.297 13.438 1 94.94 107 VAL A CA 1
ATOM 798 C C . VAL A 1 107 ? -3.564 5.352 13.188 1 94.94 107 VAL A C 1
ATOM 800 O O . VAL A 1 107 ? -2.402 5.762 13.25 1 94.94 107 VAL A O 1
ATOM 803 N N . ARG A 1 108 ? -3.834 4.062 13 1 98.12 108 ARG A N 1
ATOM 804 C CA . ARG A 1 108 ? -2.867 3.062 12.562 1 98.12 108 ARG A CA 1
ATOM 805 C C . ARG A 1 108 ? -3.229 2.516 11.188 1 98.12 108 ARG A C 1
ATOM 807 O O . ARG A 1 108 ? -4.348 2.045 10.977 1 98.12 108 ARG A O 1
ATOM 814 N N . GLY A 1 109 ? -2.283 2.668 10.25 1 98.62 109 GLY A N 1
ATOM 815 C CA . GLY A 1 109 ? -2.604 2.24 8.898 1 98.62 109 GLY A CA 1
ATOM 816 C C . GLY A 1 109 ? -1.375 1.938 8.062 1 98.62 109 GLY A C 1
ATOM 817 O O . GLY A 1 109 ? -0.245 2.102 8.531 1 98.62 109 GLY A O 1
ATOM 818 N N . VAL A 1 110 ? -1.567 1.427 6.844 1 98.94 110 VAL A N 1
ATOM 819 C CA . VAL A 1 110 ? -0.51 1.28 5.848 1 98.94 110 VAL A CA 1
ATOM 820 C C . VAL A 1 110 ? -0.357 2.58 5.059 1 98.94 110 VAL A C 1
ATOM 822 O O . VAL A 1 110 ? -1.348 3.156 4.605 1 98.94 110 VAL A O 1
ATOM 825 N N . PHE A 1 111 ? 0.858 3.094 4.91 1 98.94 111 PHE A N 1
ATOM 826 C CA . PHE A 1 111 ? 1.185 4.277 4.121 1 98.94 111 PHE A CA 1
ATOM 827 C C . PHE A 1 111 ? 2.229 3.947 3.061 1 98.94 111 PHE A C 1
ATOM 829 O O . PHE A 1 111 ? 3.256 3.338 3.361 1 98.94 111 PHE A O 1
ATOM 836 N N . THR A 1 112 ? 1.938 4.34 1.83 1 98.94 112 THR A N 1
ATOM 837 C CA . THR A 1 112 ? 2.893 4.121 0.749 1 98.94 112 THR A CA 1
ATOM 838 C C . THR A 1 112 ? 3.455 5.449 0.249 1 98.94 112 THR A C 1
ATOM 840 O O . THR A 1 112 ? 2.75 6.457 0.226 1 98.94 112 THR A O 1
ATOM 843 N N . TYR A 1 113 ? 4.715 5.438 -0.13 1 98.88 113 TYR A N 1
ATOM 844 C CA . TYR A 1 113 ? 5.434 6.586 -0.673 1 98.88 113 TYR A CA 1
ATOM 845 C C . TYR A 1 113 ? 6.082 6.242 -2.008 1 98.88 113 TYR A C 1
ATOM 847 O O . TYR A 1 113 ? 6.695 5.184 -2.15 1 98.88 113 TYR A O 1
ATOM 855 N N . ARG A 1 114 ? 5.922 7.086 -2.945 1 98.81 114 ARG A N 1
ATOM 856 C CA . ARG A 1 114 ? 6.598 6.98 -4.234 1 98.81 114 ARG A CA 1
ATOM 857 C C . ARG A 1 114 ? 7.363 8.258 -4.555 1 98.81 114 ARG A C 1
ATOM 859 O O . ARG A 1 114 ? 6.859 9.367 -4.336 1 98.81 114 ARG A O 1
ATOM 866 N N . VAL A 1 115 ? 8.57 8.125 -5.023 1 98.81 115 VAL A N 1
ATOM 867 C CA . VAL A 1 115 ? 9.383 9.266 -5.422 1 98.81 115 VAL A CA 1
ATOM 868 C C . VAL A 1 115 ? 9.797 9.125 -6.887 1 98.81 115 VAL A C 1
ATOM 870 O O . VAL A 1 115 ? 9.773 8.023 -7.438 1 98.81 115 VAL A O 1
ATOM 873 N N . ASN A 1 116 ? 10.094 10.266 -7.492 1 98.5 116 ASN A N 1
ATOM 874 C CA . ASN A 1 116 ? 10.648 10.242 -8.844 1 98.5 116 ASN A CA 1
ATOM 875 C C . ASN A 1 116 ? 12.164 10.055 -8.82 1 98.5 116 ASN A C 1
ATOM 877 O O . ASN A 1 116 ? 12.75 9.82 -7.766 1 98.5 116 ASN A O 1
ATOM 881 N N . ASP A 1 117 ? 12.758 10.078 -9.977 1 96.69 117 ASP A N 1
ATOM 882 C CA . ASP A 1 117 ? 14.18 9.789 -10.102 1 96.69 117 ASP A CA 1
ATOM 883 C C . ASP A 1 117 ? 15.023 10.828 -9.375 1 96.69 117 ASP A C 1
ATOM 885 O O . ASP A 1 117 ? 16.188 10.578 -9.047 1 96.69 117 ASP A O 1
ATOM 889 N N . GLU A 1 118 ? 14.477 12 -9.078 1 97.5 118 GLU A N 1
ATOM 890 C CA . GLU A 1 118 ? 1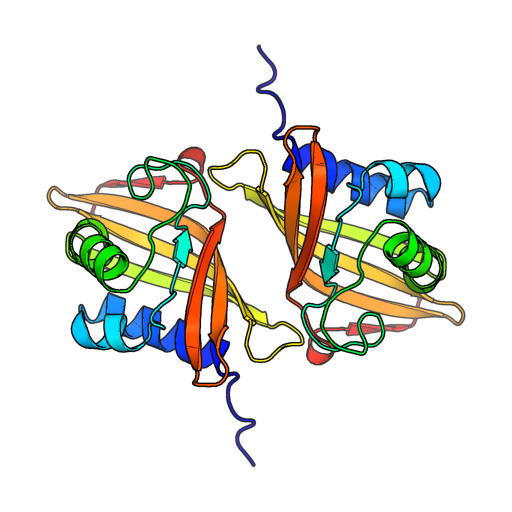5.172 13.062 -8.359 1 97.5 118 GLU A CA 1
ATOM 891 C C . GLU A 1 118 ? 14.977 12.914 -6.852 1 97.5 118 GLU A C 1
ATOM 893 O O . GLU A 1 118 ? 15.516 13.711 -6.07 1 97.5 118 GLU A O 1
ATOM 898 N N . GLY A 1 119 ? 14.211 11.922 -6.469 1 97.88 119 GLY A N 1
ATOM 899 C CA . GLY A 1 119 ? 13.984 11.672 -5.055 1 97.88 119 GLY A CA 1
ATOM 900 C C . GLY A 1 119 ? 12.836 12.492 -4.48 1 97.88 119 GLY A C 1
ATOM 901 O O . GLY A 1 119 ? 12.633 12.516 -3.268 1 97.88 119 GLY A O 1
ATOM 902 N N . LEU A 1 120 ? 12.133 13.164 -5.332 1 98.81 120 LEU A N 1
ATOM 903 C CA . LEU A 1 120 ? 10.992 13.961 -4.883 1 98.81 120 LEU A CA 1
ATOM 904 C C . LEU A 1 120 ? 9.727 13.1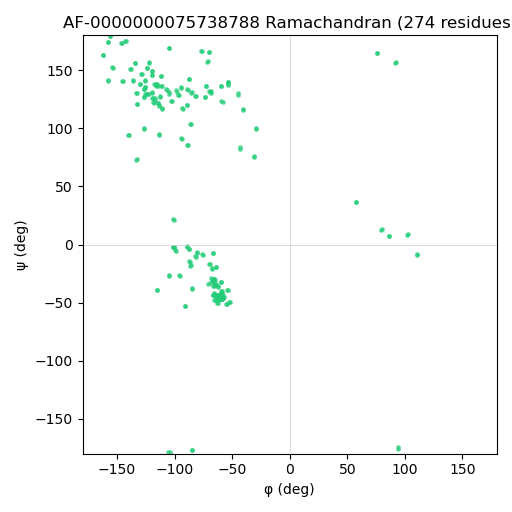09 -4.852 1 98.81 120 LEU A C 1
ATOM 906 O O . LEU A 1 120 ? 9.492 12.297 -5.746 1 98.81 120 LEU A O 1
ATOM 910 N N . MET A 1 121 ? 8.898 13.32 -3.887 1 98.81 121 MET A N 1
ATOM 911 C CA . MET A 1 121 ? 7.707 12.516 -3.664 1 98.81 121 MET A CA 1
ATOM 912 C C . MET A 1 121 ? 6.637 12.828 -4.703 1 98.81 121 MET A C 1
ATOM 914 O O . MET A 1 121 ? 6.273 13.992 -4.895 1 98.81 121 MET A O 1
ATOM 918 N N . THR A 1 122 ? 6.16 11.82 -5.352 1 98.81 122 THR A N 1
ATOM 919 C CA . THR A 1 122 ? 5.094 11.961 -6.336 1 98.81 122 THR A CA 1
ATOM 920 C C . THR A 1 122 ? 3.766 11.461 -5.773 1 98.81 122 THR A C 1
ATOM 922 O O . THR A 1 122 ? 2.697 11.875 -6.223 1 98.81 122 THR A O 1
ATOM 925 N N . ASN A 1 123 ? 3.816 10.57 -4.863 1 98.75 123 ASN A N 1
ATOM 926 C CA . ASN A 1 123 ? 2.604 10.039 -4.254 1 98.75 123 ASN A CA 1
ATOM 927 C C . ASN A 1 123 ? 2.811 9.719 -2.775 1 98.75 123 ASN A C 1
ATOM 929 O O . ASN A 1 123 ? 3.863 9.211 -2.387 1 98.75 123 ASN A O 1
ATOM 933 N N . MET A 1 124 ? 1.894 9.977 -1.956 1 98.62 124 MET A N 1
ATOM 934 C CA . MET A 1 124 ? 1.706 9.492 -0.593 1 98.62 124 MET A CA 1
ATOM 935 C C . MET A 1 124 ? 0.274 9.016 -0.378 1 98.62 124 MET A C 1
ATOM 937 O O . MET A 1 124 ? -0.675 9.773 -0.579 1 98.62 124 MET A O 1
ATOM 941 N N . ARG A 1 125 ? 0.104 7.789 -0.033 1 98.5 125 ARG A N 1
ATOM 942 C CA . ARG A 1 125 ? -1.227 7.199 0.081 1 98.5 125 ARG A CA 1
ATOM 943 C C . ARG A 1 125 ? -1.396 6.484 1.417 1 98.5 125 ARG A C 1
ATOM 945 O O . ARG A 1 125 ? -0.493 5.773 1.864 1 98.5 125 ARG A O 1
ATOM 952 N N . GLY A 1 126 ? -2.555 6.656 2.045 1 98.5 126 GLY A N 1
ATOM 953 C CA . GLY A 1 126 ? -2.85 6.043 3.33 1 98.5 126 GLY A CA 1
ATOM 954 C C . GLY A 1 126 ? -4.027 5.086 3.277 1 98.5 126 GLY A C 1
ATOM 955 O O . GLY A 1 126 ? -5.117 5.457 2.842 1 98.5 126 GLY A O 1
ATOM 956 N N . TYR A 1 127 ? -3.789 3.885 3.641 1 98.62 127 TYR A N 1
ATOM 957 C CA . TYR A 1 127 ? -4.832 2.879 3.816 1 98.62 127 TYR A CA 1
ATOM 958 C C . TYR A 1 127 ? -5.305 2.83 5.266 1 98.62 127 TYR A C 1
ATOM 960 O O . TYR A 1 127 ? -4.758 2.076 6.074 1 98.62 127 TYR A O 1
ATOM 968 N N . TRP A 1 128 ? -6.293 3.582 5.566 1 97.38 128 TRP A N 1
ATOM 969 C CA . TRP A 1 128 ? -7.031 3.666 6.824 1 97.38 128 TRP A CA 1
ATOM 970 C C . TRP A 1 128 ? -8.375 4.355 6.617 1 97.38 128 TRP A C 1
ATOM 972 O O . TRP A 1 128 ? -8.617 4.965 5.574 1 97.38 128 TRP A O 1
ATOM 982 N N . ASN A 1 129 ? -9.297 4.168 7.625 1 95.06 129 ASN A N 1
ATOM 983 C CA . ASN A 1 129 ? -10.57 4.867 7.547 1 95.06 129 ASN A CA 1
ATOM 984 C C . ASN A 1 129 ? -11.039 5.332 8.922 1 95.06 129 ASN A C 1
ATOM 986 O O . ASN A 1 129 ? -10.383 5.062 9.93 1 95.06 129 ASN A O 1
ATOM 990 N N . LEU A 1 130 ? -12.148 6.074 8.875 1 90.56 130 LEU A N 1
ATOM 991 C CA . LEU A 1 130 ? -12.633 6.723 10.086 1 90.56 130 LEU A CA 1
ATOM 992 C C . LEU A 1 130 ? -12.938 5.688 11.164 1 90.56 130 LEU A C 1
ATOM 994 O O . LEU A 1 130 ? -12.766 5.957 12.359 1 90.56 130 LEU A O 1
ATOM 998 N N . GLU A 1 131 ? -13.375 4.516 10.734 1 91.5 131 GLU A N 1
ATOM 999 C CA . GLU A 1 131 ? -13.742 3.479 11.695 1 91.5 131 GLU A CA 1
ATOM 1000 C C . GLU A 1 131 ? -12.516 2.967 12.445 1 91.5 131 GLU A C 1
ATOM 1002 O O . GLU A 1 131 ? -12.641 2.424 13.547 1 91.5 131 GLU A O 1
ATOM 1007 N N . MET A 1 132 ? -11.367 3.182 11.883 1 92.12 132 MET A N 1
ATOM 1008 C CA . MET A 1 132 ? -10.117 2.719 12.492 1 92.12 132 MET A CA 1
ATOM 1009 C C . MET A 1 132 ? -9.57 3.76 13.461 1 92.12 132 MET A C 1
ATOM 1011 O O . MET A 1 132 ? -8.641 3.475 14.219 1 92.12 132 MET A O 1
ATOM 1015 N N . MET A 1 133 ? -10.086 4.914 13.367 1 91.94 133 MET A N 1
ATOM 1016 C CA . MET A 1 133 ? -9.562 6.008 14.18 1 91.94 133 MET A CA 1
ATOM 1017 C C . MET A 1 133 ? -9.969 5.844 15.641 1 91.94 133 MET A C 1
ATOM 1019 O O . MET A 1 133 ? -11.102 5.469 15.938 1 91.94 133 MET A O 1
ATOM 1023 N N . LYS A 1 134 ? -9.078 6.055 16.5 1 93.38 134 LYS A N 1
ATOM 1024 C CA . LYS A 1 134 ? -9.312 6.082 17.938 1 93.38 134 LYS A CA 1
ATOM 1025 C C . LYS A 1 134 ? -9.258 7.508 18.484 1 93.38 134 LYS A C 1
ATOM 1027 O O . LYS A 1 134 ? -8.367 8.281 18.125 1 93.38 134 LYS A O 1
ATOM 1032 N N . PHE A 1 135 ? -10.25 7.695 19.234 1 90.25 135 PHE A N 1
ATOM 1033 C CA . PHE A 1 135 ? -10.32 9.008 19.875 1 90.25 135 PHE A CA 1
ATOM 1034 C C . PHE A 1 135 ? -10.188 8.891 21.375 1 90.25 135 PHE A C 1
ATOM 1036 O O . PHE A 1 135 ? -10.578 7.879 21.969 1 90.25 135 PHE A O 1
ATOM 1043 N N . GLY A 1 136 ? -9.453 9.773 21.844 1 88.69 136 GLY A N 1
ATOM 1044 C CA . GLY A 1 136 ? -9.305 9.805 23.281 1 88.69 136 GLY A CA 1
ATOM 1045 C C . GLY A 1 136 ? -9.141 11.203 23.844 1 88.69 136 GLY A C 1
ATOM 1046 O O . GLY A 1 136 ? -9.375 12.188 23.141 1 88.69 136 GLY A O 1
ATOM 1047 N N . ASN A 1 137 ? -9.133 11.273 25.25 1 79.44 137 ASN A N 1
ATOM 1048 C CA . ASN A 1 137 ? -8.867 12.531 25.938 1 79.44 137 ASN A CA 1
ATOM 1049 C C . ASN A 1 137 ? -7.41 12.617 26.391 1 79.44 137 ASN A C 1
ATOM 1051 O O . ASN A 1 137 ? -6.805 11.609 26.75 1 79.44 137 ASN A O 1
ATOM 1055 N N . GLN A 1 138 ? -6.812 13.875 26.062 1 68.88 138 GLN A N 1
ATOM 1056 C CA . GLN A 1 138 ? -5.441 14.094 26.516 1 68.88 138 GLN A CA 1
ATOM 1057 C C . GLN A 1 138 ? -5.344 13.992 28.047 1 68.88 138 GLN A C 1
ATOM 1059 O O . GLN A 1 138 ? -6.223 14.477 28.766 1 68.88 138 GLN A O 1
ATOM 1064 N N . GLU A 1 139 ? -4.457 13.078 28.438 1 54.62 139 GLU A N 1
ATOM 1065 C CA . GLU A 1 139 ? -4.23 13.062 29.875 1 54.62 139 GLU A CA 1
ATOM 1066 C C . GLU A 1 139 ? -3.758 14.43 30.375 1 54.62 139 GLU A C 1
ATOM 1068 O O . GLU A 1 139 ? -3.1 15.164 29.641 1 54.62 139 GLU A O 1
ATOM 1073 N N . MET B 1 1 ? -30 -7.59 10.914 1 29.59 1 MET B N 1
ATOM 1074 C CA . MET B 1 1 ? -28.672 -7.02 11.18 1 29.59 1 MET B CA 1
ATOM 1075 C C . MET B 1 1 ? -27.922 -6.754 9.875 1 29.59 1 MET B C 1
ATOM 1077 O O . MET B 1 1 ? -27.578 -7.688 9.156 1 29.59 1 MET B O 1
ATOM 1081 N N . THR B 1 2 ? -28.297 -5.867 9.062 1 39.44 2 THR B N 1
ATOM 1082 C CA . THR B 1 2 ? -27.953 -5.762 7.648 1 39.44 2 THR B CA 1
ATOM 1083 C C . THR B 1 2 ? -26.469 -6.039 7.441 1 39.44 2 THR B C 1
ATOM 1085 O O . THR B 1 2 ? -25.625 -5.539 8.188 1 39.44 2 THR B O 1
ATOM 1088 N N . GLN B 1 3 ? -26.078 -7.172 7.344 1 45.78 3 GLN B N 1
ATOM 1089 C CA . GLN B 1 3 ? -24.672 -7.555 7.199 1 45.78 3 GLN B CA 1
ATOM 1090 C C . GLN B 1 3 ? -23.891 -6.484 6.449 1 45.78 3 GLN B C 1
ATOM 1092 O O . GLN B 1 3 ? -24.234 -6.133 5.32 1 45.78 3 GLN B O 1
ATOM 1097 N N . THR B 1 4 ? -23.484 -5.375 6.883 1 58.72 4 THR B N 1
ATOM 1098 C CA . THR B 1 4 ? -22.734 -4.316 6.219 1 58.72 4 THR B CA 1
ATOM 1099 C C . THR B 1 4 ? -21.828 -4.891 5.129 1 58.72 4 THR B C 1
ATOM 1101 O O . THR B 1 4 ? -21.078 -5.832 5.375 1 58.72 4 THR B O 1
ATOM 1104 N N . ALA B 1 5 ? -22.359 -4.742 3.963 1 69.44 5 ALA B N 1
ATOM 1105 C CA . ALA B 1 5 ? -21.812 -5.316 2.738 1 69.44 5 ALA B CA 1
ATOM 1106 C C . ALA B 1 5 ? -20.297 -5.199 2.715 1 69.44 5 ALA B C 1
ATOM 1108 O O . ALA B 1 5 ? -19.734 -4.156 3.074 1 69.44 5 ALA B O 1
ATOM 1109 N N . GLN B 1 6 ? -19.609 -6.348 2.705 1 90.12 6 GLN B N 1
ATOM 1110 C CA . GLN B 1 6 ? -18.156 -6.418 2.531 1 90.12 6 GLN B CA 1
ATOM 1111 C C . GLN B 1 6 ? -17.703 -5.508 1.396 1 90.12 6 GLN B C 1
ATOM 1113 O O . GLN B 1 6 ? -18.359 -5.418 0.357 1 90.12 6 GLN B O 1
ATOM 1118 N N . SER B 1 7 ? -16.734 -4.691 1.61 1 95.75 7 SER B N 1
ATOM 1119 C CA . SER B 1 7 ? -16.203 -3.84 0.546 1 95.75 7 SER B CA 1
ATOM 1120 C C . SER B 1 7 ? -15.805 -4.664 -0.673 1 95.75 7 SER B C 1
ATOM 1122 O O . SER B 1 7 ? -15.305 -5.781 -0.536 1 95.75 7 SER B O 1
ATOM 1124 N N . PRO B 1 8 ? -16.062 -4.215 -1.846 1 98 8 PRO B N 1
ATOM 1125 C CA . PRO B 1 8 ? -15.727 -4.949 -3.066 1 98 8 PRO B CA 1
ATOM 1126 C C . PRO B 1 8 ? -14.25 -5.328 -3.129 1 98 8 PRO B C 1
ATOM 1128 O O . PRO B 1 8 ? -13.906 -6.43 -3.576 1 98 8 PRO B O 1
ATOM 1131 N N . ALA B 1 9 ? -13.383 -4.492 -2.707 1 98.56 9 ALA B N 1
ATOM 1132 C CA . ALA B 1 9 ? -11.961 -4.812 -2.732 1 98.56 9 ALA B CA 1
ATOM 1133 C C . ALA B 1 9 ? -11.641 -5.949 -1.767 1 98.56 9 ALA B C 1
ATOM 1135 O O . ALA B 1 9 ? -10.805 -6.809 -2.066 1 98.56 9 ALA B O 1
ATOM 1136 N N . LEU B 1 10 ? -12.203 -5.895 -0.584 1 98.31 10 LEU B N 1
ATOM 1137 C CA . LEU B 1 10 ? -12.008 -6.98 0.367 1 98.31 10 LEU B CA 1
ATOM 1138 C C . LEU B 1 10 ? -12.508 -8.305 -0.207 1 98.31 10 LEU B C 1
ATOM 1140 O O . LEU B 1 10 ? -11.812 -9.32 -0.137 1 98.31 10 LEU B O 1
ATOM 1144 N N . ALA B 1 11 ? -13.656 -8.281 -0.749 1 98.19 11 ALA B N 1
ATOM 1145 C CA . ALA B 1 11 ? -14.227 -9.477 -1.353 1 98.19 11 ALA B CA 1
ATOM 1146 C C . ALA B 1 11 ? -13.32 -10.031 -2.449 1 98.19 11 ALA B C 1
ATOM 1148 O O . ALA B 1 11 ? -13.07 -11.234 -2.516 1 98.19 11 ALA B O 1
ATOM 1149 N N . ALA B 1 12 ? -12.867 -9.148 -3.27 1 98.62 12 ALA B N 1
ATOM 1150 C CA . ALA B 1 12 ? -12.008 -9.555 -4.379 1 98.62 12 ALA B CA 1
ATOM 1151 C C . ALA B 1 12 ? -10.695 -10.141 -3.873 1 98.62 12 ALA B C 1
ATOM 1153 O O . ALA B 1 12 ? -10.219 -11.148 -4.398 1 98.62 12 ALA B O 1
ATOM 1154 N N . SER B 1 13 ? -10.07 -9.516 -2.904 1 98.62 13 SER B N 1
ATOM 1155 C CA . SER B 1 13 ? -8.82 -10.023 -2.359 1 98.62 13 SER B CA 1
ATOM 1156 C C . SER B 1 13 ? -8.992 -11.422 -1.778 1 98.62 13 SER B C 1
ATOM 1158 O O . SER B 1 13 ? -8.219 -12.328 -2.084 1 98.62 13 SER B O 1
ATOM 1160 N N . GLN B 1 14 ? -10.016 -11.594 -1.017 1 98.31 14 GLN B N 1
ATOM 1161 C CA . GLN B 1 14 ? -10.266 -12.883 -0.391 1 98.31 14 GLN B CA 1
ATOM 1162 C C . GLN B 1 14 ? -10.586 -13.953 -1.436 1 98.31 14 GLN B C 1
ATOM 1164 O O . GLN B 1 14 ? -10.141 -15.094 -1.321 1 98.31 14 GLN B O 1
ATOM 1169 N N . ALA B 1 15 ? -11.383 -13.57 -2.395 1 98.44 15 ALA B N 1
ATOM 1170 C CA . ALA B 1 15 ? -11.664 -14.492 -3.486 1 98.44 15 ALA B CA 1
ATOM 1171 C C . ALA B 1 15 ? -10.391 -14.906 -4.211 1 98.44 15 ALA B C 1
ATOM 1173 O O . ALA B 1 15 ? -10.227 -16.062 -4.59 1 98.44 15 ALA B O 1
ATOM 1174 N N . SER B 1 16 ? -9.516 -13.953 -4.398 1 98.31 16 SER B N 1
ATOM 1175 C CA . SER B 1 16 ? -8.25 -14.242 -5.062 1 98.31 16 SER B CA 1
ATOM 1176 C C . SER B 1 16 ? -7.441 -15.273 -4.285 1 98.31 16 SER B C 1
ATOM 1178 O O . SER B 1 16 ? -6.906 -16.219 -4.871 1 98.31 16 SER B O 1
ATOM 1180 N N . TRP B 1 17 ? -7.363 -15.164 -2.984 1 97.69 17 TRP B N 1
ATOM 1181 C CA . TRP B 1 17 ? -6.617 -16.109 -2.158 1 97.69 17 TRP B CA 1
ATOM 1182 C C . TRP B 1 17 ? -7.215 -17.5 -2.254 1 97.69 17 TRP B C 1
ATOM 1184 O O . TRP B 1 17 ? -6.484 -18.484 -2.385 1 97.69 17 TRP B O 1
ATOM 1194 N N . ARG B 1 18 ? -8.492 -17.516 -2.201 1 96.81 18 ARG B N 1
ATOM 1195 C CA . ARG B 1 18 ? -9.188 -18.797 -2.275 1 96.81 18 ARG B CA 1
ATOM 1196 C C . ARG B 1 18 ? -8.906 -19.5 -3.604 1 96.81 18 ARG B C 1
ATOM 1198 O O . ARG B 1 18 ? -8.641 -20.703 -3.635 1 96.81 18 ARG B O 1
ATOM 1205 N N . CYS B 1 19 ? -9.008 -18.75 -4.688 1 97.12 19 CYS B N 1
ATOM 1206 C CA . CYS B 1 19 ? -8.758 -19.312 -6.004 1 97.12 19 CYS B CA 1
ATOM 1207 C C . CYS B 1 19 ? -7.336 -19.859 -6.102 1 97.12 19 CYS B C 1
ATOM 1209 O O . CYS B 1 19 ? -7.121 -20.953 -6.645 1 97.12 19 CYS B O 1
ATOM 1211 N N . VAL B 1 20 ? -6.359 -19.125 -5.605 1 94.81 20 VAL B N 1
ATOM 1212 C CA . VAL B 1 20 ? -4.957 -19.531 -5.652 1 94.81 20 VAL B CA 1
ATOM 1213 C C . VAL B 1 20 ? -4.758 -20.812 -4.84 1 94.81 20 VAL B C 1
ATOM 1215 O O . VAL B 1 20 ? -4.129 -21.766 -5.312 1 94.81 20 VAL B O 1
ATOM 1218 N N . GLN B 1 21 ? -5.312 -20.875 -3.637 1 91 21 GLN B N 1
ATOM 1219 C CA . GLN B 1 21 ? -5.176 -22.031 -2.76 1 91 21 GLN B CA 1
ATOM 1220 C C . GLN B 1 21 ? -5.828 -23.266 -3.373 1 91 21 GLN B C 1
ATOM 1222 O O . GLN B 1 21 ? -5.316 -24.375 -3.232 1 91 21 GLN B O 1
ATOM 1227 N N . ALA B 1 22 ? -6.891 -23.047 -4.066 1 93 22 ALA B N 1
ATOM 1228 C CA . ALA B 1 22 ? -7.652 -24.141 -4.664 1 93 22 ALA B CA 1
ATOM 1229 C C . ALA B 1 22 ? -7.105 -24.5 -6.043 1 93 22 ALA B C 1
ATOM 1231 O O . ALA B 1 22 ? -7.625 -25.391 -6.707 1 93 22 ALA B O 1
ATOM 1232 N N . HIS B 1 23 ? -6.152 -23.797 -6.531 1 93 23 HIS B N 1
ATOM 1233 C CA . HIS B 1 23 ? -5.609 -23.953 -7.875 1 93 23 HIS B CA 1
ATOM 1234 C C . HIS B 1 23 ? -6.695 -23.781 -8.93 1 93 23 HIS B C 1
ATOM 1236 O O . HIS B 1 23 ? -6.758 -24.531 -9.898 1 93 23 HIS B O 1
ATOM 1242 N N . ASP B 1 24 ? -7.559 -22.891 -8.648 1 95.88 24 ASP B N 1
ATOM 1243 C CA . ASP B 1 24 ? -8.648 -22.547 -9.555 1 95.88 24 ASP B CA 1
ATOM 1244 C C . ASP B 1 24 ? -8.227 -21.438 -10.523 1 95.88 24 ASP B C 1
ATOM 1246 O O . ASP B 1 24 ? -8.586 -20.281 -10.336 1 95.88 24 ASP B O 1
ATOM 1250 N N . ARG B 1 25 ? -7.613 -21.812 -11.617 1 96.5 25 ARG B N 1
ATOM 1251 C CA . ARG B 1 25 ? -7.074 -20.875 -12.594 1 96.5 25 ARG B CA 1
ATOM 1252 C C . ARG B 1 25 ? -8.188 -20.047 -13.219 1 96.5 25 ARG B C 1
ATOM 1254 O O . ARG B 1 25 ? -8.07 -18.812 -13.297 1 96.5 25 ARG B O 1
ATOM 1261 N N . GLN B 1 26 ? -9.203 -20.656 -13.68 1 97.31 26 GLN B N 1
ATOM 1262 C CA . GLN B 1 26 ? -10.297 -19.953 -14.344 1 97.31 26 GLN B CA 1
ATOM 1263 C C . GLN B 1 26 ? -10.969 -18.953 -13.398 1 97.31 26 GLN B C 1
ATOM 1265 O O . GLN B 1 26 ? -11.266 -17.828 -13.781 1 97.31 26 GLN B O 1
ATOM 1270 N N . GLY B 1 27 ? -11.234 -19.422 -12.219 1 98 27 GLY B N 1
ATOM 1271 C CA . GLY B 1 27 ? -11.82 -18.547 -11.227 1 98 27 GLY B CA 1
ATOM 1272 C C . GLY B 1 27 ? -10.953 -17.344 -10.914 1 98 27 GLY B C 1
ATOM 1273 O O . GLY B 1 27 ? -11.469 -16.234 -10.742 1 98 27 GLY B O 1
ATOM 1274 N N . TRP B 1 28 ? -9.648 -17.562 -10.797 1 97.94 28 TRP B N 1
ATOM 1275 C CA . TRP B 1 28 ? -8.727 -16.469 -10.508 1 97.94 28 TRP B CA 1
ATOM 1276 C C . TRP B 1 28 ? -8.727 -15.445 -11.633 1 97.94 28 TRP B C 1
ATOM 1278 O O . TRP B 1 28 ? -8.797 -14.242 -11.375 1 97.94 28 TRP B O 1
ATOM 1288 N N . LEU B 1 29 ? -8.711 -15.906 -12.875 1 98 29 LEU B N 1
ATOM 1289 C CA . LEU B 1 29 ? -8.672 -15.016 -14.031 1 98 29 LEU B CA 1
ATOM 1290 C C . LEU B 1 29 ? -9.977 -14.242 -14.164 1 98 29 LEU B C 1
ATOM 1292 O O . LEU B 1 29 ? -9.984 -13.102 -14.633 1 98 29 LEU B O 1
ATOM 1296 N N . ALA B 1 30 ? -11.039 -14.812 -13.719 1 98.38 30 ALA B N 1
ATOM 1297 C CA . ALA B 1 30 ? -12.352 -14.188 -13.812 1 98.38 30 ALA B CA 1
ATOM 1298 C C . ALA B 1 30 ? -12.461 -12.984 -12.875 1 98.38 30 ALA B C 1
ATOM 1300 O O . ALA B 1 30 ? -13.367 -12.156 -13.016 1 98.38 30 ALA B O 1
ATOM 1301 N N . LEU B 1 31 ? -11.602 -12.859 -11.938 1 98.69 31 LEU B N 1
ATOM 1302 C CA . LEU B 1 31 ? -11.609 -11.75 -10.992 1 98.69 31 LEU B CA 1
ATOM 1303 C C . LEU B 1 31 ? -10.938 -10.523 -11.594 1 98.69 31 LEU B C 1
ATOM 1305 O O . LEU B 1 31 ? -11.016 -9.422 -11.031 1 98.69 31 LEU B O 1
ATOM 1309 N N . MET B 1 32 ? -10.281 -10.672 -12.742 1 98.75 32 MET B N 1
ATOM 1310 C CA . MET B 1 32 ? -9.414 -9.625 -13.281 1 98.75 32 MET B CA 1
ATOM 1311 C C . MET B 1 32 ? -10.18 -8.75 -14.273 1 98.75 32 MET B C 1
ATOM 1313 O O . MET B 1 32 ? -10.977 -9.25 -15.062 1 98.75 32 MET B O 1
ATOM 1317 N N . ALA B 1 33 ? -10.008 -7.457 -14.164 1 98.81 33 ALA B N 1
ATOM 1318 C CA . ALA B 1 33 ? -10.43 -6.559 -15.234 1 98.81 33 ALA B CA 1
ATOM 1319 C C . ALA B 1 33 ? -9.539 -6.711 -16.469 1 98.81 33 ALA B C 1
ATOM 1321 O O . ALA B 1 33 ? -8.438 -7.258 -16.375 1 98.81 33 ALA B O 1
ATOM 1322 N N . ASP B 1 34 ? -9.969 -6.184 -17.594 1 97.69 34 ASP B N 1
ATOM 1323 C CA . ASP B 1 34 ? -9.211 -6.289 -18.828 1 97.69 34 ASP B CA 1
ATOM 1324 C C . ASP B 1 34 ? -7.891 -5.531 -18.734 1 97.69 34 ASP B C 1
ATOM 1326 O O . ASP B 1 34 ? -6.898 -5.926 -19.359 1 97.69 34 ASP B O 1
ATOM 1330 N N . ASP B 1 35 ? -7.918 -4.516 -17.969 1 97.62 35 ASP B N 1
ATOM 1331 C CA . ASP B 1 35 ? -6.738 -3.666 -17.875 1 97.62 35 ASP B CA 1
ATOM 1332 C C . ASP B 1 35 ? -5.938 -3.967 -16.609 1 97.62 35 ASP B C 1
ATOM 1334 O O . ASP B 1 35 ? -5.191 -3.113 -16.125 1 97.62 35 ASP B O 1
ATOM 1338 N N . ILE B 1 36 ? -6.055 -5.098 -15.992 1 98.56 36 ILE B N 1
ATOM 1339 C CA . ILE B 1 36 ? -5.383 -5.512 -14.766 1 98.56 36 ILE B CA 1
ATOM 1340 C C . ILE B 1 36 ? -3.873 -5.332 -14.922 1 98.56 36 ILE B C 1
ATOM 1342 O O . ILE B 1 36 ? -3.314 -5.621 -15.984 1 98.56 36 ILE B O 1
ATOM 1346 N N . VAL B 1 37 ? -3.24 -4.836 -13.906 1 98 37 VAL B N 1
ATOM 1347 C CA . VAL B 1 37 ? -1.789 -4.789 -13.766 1 98 37 VAL B CA 1
ATOM 1348 C C . VAL B 1 37 ? -1.371 -5.422 -12.445 1 98 37 VAL B C 1
ATOM 1350 O O . VAL B 1 37 ? -1.864 -5.035 -11.383 1 98 37 VAL B O 1
ATOM 1353 N N . ILE B 1 38 ? -0.482 -6.371 -12.469 1 97.69 38 ILE B N 1
ATOM 1354 C CA . ILE B 1 38 ? 0.051 -7.004 -11.266 1 97.69 38 ILE B CA 1
ATOM 1355 C C . ILE B 1 38 ? 1.533 -6.668 -11.117 1 97.69 38 ILE B C 1
ATOM 1357 O O . ILE B 1 38 ? 2.316 -6.871 -12.047 1 97.69 38 ILE B O 1
ATOM 1361 N N . GLU B 1 39 ? 1.896 -6.055 -10.086 1 97.56 39 GLU B N 1
ATOM 1362 C CA . GLU B 1 39 ? 3.275 -5.816 -9.664 1 97.56 39 GLU B CA 1
ATOM 1363 C C . GLU B 1 39 ? 3.594 -6.566 -8.375 1 97.56 39 GLU B C 1
ATOM 1365 O O . GLU B 1 39 ? 3.365 -6.047 -7.281 1 97.56 39 GLU B O 1
ATOM 1370 N N . ASP B 1 40 ? 4.168 -7.754 -8.531 1 94.94 40 ASP B N 1
ATOM 1371 C CA . ASP B 1 40 ? 4.422 -8.617 -7.379 1 94.94 40 ASP B CA 1
ATOM 1372 C C . ASP B 1 40 ? 5.773 -9.312 -7.5 1 94.94 40 ASP B C 1
ATOM 1374 O O . ASP B 1 40 ? 5.848 -10.445 -7.984 1 94.94 40 ASP B O 1
ATOM 1378 N N . PRO B 1 41 ? 6.781 -8.727 -6.918 1 96.12 41 PRO B N 1
ATOM 1379 C CA . PRO B 1 41 ? 6.836 -7.445 -6.203 1 96.12 41 PRO B CA 1
ATOM 1380 C C . PRO B 1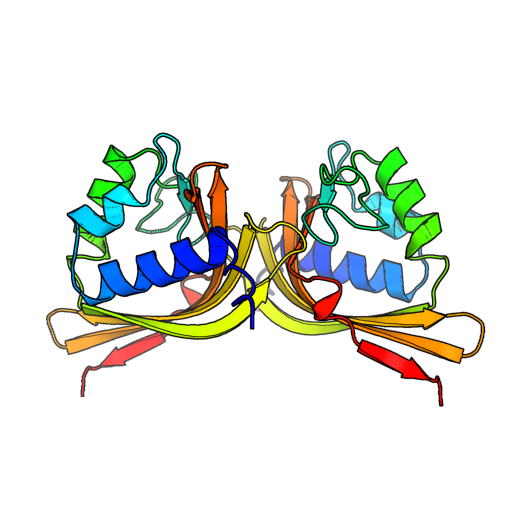 41 ? 6.832 -6.242 -7.145 1 96.12 41 PRO B C 1
ATOM 1382 O O . PRO B 1 41 ? 6.938 -6.406 -8.359 1 96.12 41 PRO B O 1
ATOM 1385 N N . ILE B 1 42 ? 6.602 -5.082 -6.602 1 97.88 42 ILE B N 1
ATOM 1386 C CA . ILE B 1 42 ? 6.832 -3.824 -7.305 1 97.88 42 ILE B CA 1
ATOM 1387 C C . ILE B 1 42 ? 8.305 -3.721 -7.703 1 97.88 42 ILE B C 1
ATOM 1389 O O . ILE B 1 42 ? 9.195 -4.012 -6.898 1 97.88 42 ILE B O 1
ATOM 1393 N N . GLY B 1 43 ? 8.484 -3.281 -8.914 1 96.62 43 GLY B N 1
ATOM 1394 C CA . GLY B 1 43 ? 9.844 -3.148 -9.406 1 96.62 43 GLY B CA 1
ATOM 1395 C C . GLY B 1 43 ? 10.32 -4.367 -10.172 1 96.62 43 GLY B C 1
ATOM 1396 O O . GLY B 1 43 ? 9.539 -5.273 -10.461 1 96.62 43 GLY B O 1
ATOM 1397 N N . LYS B 1 44 ? 11.625 -4.391 -10.578 1 93.69 44 LYS B N 1
ATOM 1398 C CA . LYS B 1 44 ? 12.203 -5.492 -11.344 1 93.69 44 LYS B CA 1
ATOM 1399 C C . LYS B 1 44 ? 12.328 -6.75 -10.484 1 93.69 44 LYS B C 1
ATOM 1401 O O . LYS B 1 44 ? 12.75 -6.68 -9.328 1 93.69 44 LYS B O 1
ATOM 1406 N N . SER B 1 45 ? 11.883 -7.848 -11.008 1 88.25 45 SER B N 1
ATOM 1407 C CA . SER B 1 45 ? 11.977 -9.164 -10.383 1 88.25 45 SER B CA 1
ATOM 1408 C C . SER B 1 45 ? 11.922 -10.273 -11.438 1 88.25 45 SER B C 1
ATOM 1410 O O . SER B 1 45 ? 11.844 -10 -12.633 1 88.25 45 SER B O 1
ATOM 1412 N N . VAL B 1 46 ? 12.008 -11.477 -10.984 1 79.88 46 VAL B N 1
ATOM 1413 C CA . VAL B 1 46 ? 11.945 -12.641 -11.875 1 79.88 46 VAL B CA 1
ATOM 1414 C C . VAL B 1 46 ? 10.586 -12.68 -12.578 1 79.88 46 VAL B C 1
ATOM 1416 O O . VAL B 1 46 ? 10.508 -13.016 -13.758 1 79.88 46 VAL B O 1
ATOM 1419 N N . THR B 1 47 ? 9.547 -12.297 -11.875 1 79.69 47 THR B N 1
ATOM 1420 C CA . THR B 1 47 ? 8.203 -12.32 -12.43 1 79.69 47 THR B CA 1
ATOM 1421 C C . THR B 1 47 ? 7.914 -11.039 -13.203 1 79.69 47 THR B C 1
ATOM 1423 O O . THR B 1 47 ? 6.941 -10.969 -13.961 1 79.69 47 THR B O 1
ATOM 1426 N N . ASN B 1 48 ? 8.688 -9.984 -12.984 1 86.81 48 ASN B N 1
ATOM 1427 C CA . ASN B 1 48 ? 8.586 -8.664 -13.594 1 86.81 48 ASN B CA 1
ATOM 1428 C C . ASN B 1 48 ? 9.945 -8.156 -14.062 1 86.81 48 ASN B C 1
ATOM 1430 O O . ASN B 1 48 ? 10.492 -7.207 -13.492 1 86.81 48 ASN B O 1
ATOM 1434 N N . PRO B 1 49 ? 10.422 -8.742 -15.133 1 86.75 49 PRO B N 1
ATOM 1435 C CA . PRO B 1 49 ? 11.82 -8.484 -15.469 1 86.75 49 PRO B CA 1
ATOM 1436 C C . PRO B 1 49 ? 12.086 -7.031 -15.844 1 86.75 49 PRO B C 1
ATOM 1438 O O . PRO B 1 49 ? 13.18 -6.52 -15.617 1 86.75 49 PRO B O 1
ATOM 1441 N N . ASP B 1 50 ? 11.133 -6.355 -16.406 1 89.88 50 ASP B N 1
ATOM 1442 C CA . ASP B 1 50 ? 11.383 -4.977 -16.812 1 89.88 50 ASP B CA 1
ATOM 1443 C C . ASP B 1 50 ? 10.852 -3.994 -15.766 1 89.88 50 ASP B C 1
ATOM 1445 O O . ASP B 1 50 ? 11 -2.781 -15.914 1 89.88 50 ASP B O 1
ATOM 1449 N N . GLY B 1 51 ? 10.203 -4.48 -14.797 1 92.12 51 GLY B N 1
ATOM 1450 C CA . GLY B 1 51 ? 9.758 -3.689 -13.656 1 92.12 51 GLY B CA 1
ATOM 1451 C C . GLY B 1 51 ? 8.5 -2.887 -13.945 1 92.12 51 GLY B C 1
ATOM 1452 O O . GLY B 1 51 ? 8.164 -1.959 -13.203 1 92.12 51 GLY B O 1
ATOM 1453 N N . THR B 1 52 ? 7.809 -3.188 -15.055 1 90.94 52 THR B N 1
ATOM 1454 C CA . THR B 1 52 ? 6.668 -2.371 -15.453 1 90.94 52 THR B CA 1
ATOM 1455 C C . THR B 1 52 ? 5.355 -3.055 -15.07 1 90.94 52 THR B C 1
ATOM 1457 O O . THR B 1 52 ? 4.277 -2.506 -15.297 1 90.94 52 THR B O 1
ATOM 1460 N N . GLY B 1 53 ? 5.469 -4.262 -14.5 1 95.44 53 GLY B N 1
ATOM 1461 C CA . GLY B 1 53 ? 4.289 -5.012 -14.102 1 95.44 53 GLY B CA 1
ATOM 1462 C C . GLY B 1 53 ? 3.791 -5.957 -15.18 1 95.44 53 GLY B C 1
ATOM 1463 O O . GLY B 1 53 ? 4.137 -5.805 -16.359 1 95.44 53 GLY B O 1
ATOM 1464 N N . VAL B 1 54 ? 3.051 -6.992 -14.734 1 95.94 54 VAL B N 1
ATOM 1465 C CA . VAL B 1 54 ? 2.33 -7.906 -15.609 1 95.94 54 VAL B CA 1
ATOM 1466 C C . VAL B 1 54 ? 0.989 -7.293 -16.016 1 95.94 54 VAL B C 1
ATOM 1468 O O . VAL B 1 54 ? 0.182 -6.938 -15.148 1 95.94 54 VAL B O 1
ATOM 1471 N N . ARG B 1 55 ? 0.698 -7.234 -17.297 1 95.81 55 ARG B N 1
ATOM 1472 C CA . ARG B 1 55 ? -0.429 -6.422 -17.75 1 95.81 55 ARG B CA 1
ATOM 1473 C C . ARG B 1 55 ? -1.396 -7.246 -18.594 1 95.81 55 ARG B C 1
ATOM 1475 O O . ARG B 1 55 ? -0.971 -8.047 -19.422 1 95.81 55 ARG B O 1
ATOM 1482 N N . GLY B 1 56 ? -2.656 -6.961 -18.375 1 96.19 56 GLY B N 1
ATOM 1483 C CA . GLY B 1 56 ? -3.711 -7.582 -19.172 1 96.19 56 GLY B CA 1
ATOM 1484 C C . GLY B 1 56 ? -3.969 -9.023 -18.781 1 96.19 56 GLY B C 1
ATOM 1485 O O . GLY B 1 56 ? -3.15 -9.648 -18.109 1 96.19 56 GLY B O 1
ATOM 1486 N N . LYS B 1 57 ? -5.098 -9.531 -19.234 1 95.06 57 LYS B N 1
ATOM 1487 C CA . LYS B 1 57 ? -5.539 -10.867 -18.844 1 95.06 57 LYS B CA 1
ATOM 1488 C C . LYS B 1 57 ? -4.598 -11.938 -19.375 1 95.06 57 LYS B C 1
ATOM 1490 O O . LYS B 1 57 ? -4.355 -12.945 -18.719 1 95.06 57 LYS B O 1
ATOM 1495 N N . ASP B 1 58 ? -4.055 -11.727 -20.562 1 94.69 58 ASP B N 1
ATOM 1496 C CA . ASP B 1 58 ? -3.113 -12.688 -21.125 1 94.69 58 ASP B CA 1
ATOM 1497 C C . ASP B 1 58 ? -1.831 -12.742 -20.297 1 94.69 58 ASP B C 1
ATOM 1499 O O . ASP B 1 58 ? -1.319 -13.828 -20 1 94.69 58 ASP B O 1
ATOM 1503 N N . GLY B 1 59 ? -1.322 -11.547 -20.016 1 94 59 GLY B N 1
ATOM 1504 C CA . GLY B 1 59 ? -0.145 -11.492 -19.156 1 94 59 GLY B CA 1
ATOM 1505 C C . GLY B 1 59 ? -0.358 -12.141 -17.812 1 94 59 GLY B C 1
ATOM 1506 O O . GLY B 1 59 ? 0.491 -12.898 -17.328 1 94 59 GLY B O 1
ATOM 1507 N N . VAL B 1 60 ? -1.427 -11.852 -17.25 1 95.81 60 VAL B N 1
ATOM 1508 C CA . VAL B 1 60 ? -1.728 -12.352 -15.906 1 95.81 60 VAL B CA 1
ATOM 1509 C C . VAL B 1 60 ? -1.967 -13.859 -15.953 1 95.81 60 VAL B C 1
ATOM 1511 O O . VAL B 1 60 ? -1.602 -14.578 -15.023 1 95.81 60 VAL B O 1
ATOM 1514 N N . ALA B 1 61 ? -2.521 -14.328 -17.031 1 95.19 61 ALA B N 1
ATOM 1515 C CA . ALA B 1 61 ? -2.66 -15.773 -17.219 1 95.19 61 ALA B CA 1
ATOM 1516 C C . ALA B 1 61 ? -1.296 -16.453 -17.25 1 95.19 61 ALA B C 1
ATOM 1518 O O . ALA B 1 61 ? -1.104 -17.484 -16.609 1 95.19 61 ALA B O 1
ATOM 1519 N N . ASN B 1 62 ? -0.409 -15.898 -17.984 1 92.88 62 ASN B N 1
ATOM 1520 C CA . ASN B 1 62 ? 0.951 -16.422 -18.016 1 92.88 62 ASN B CA 1
ATOM 1521 C C . ASN B 1 62 ? 1.596 -16.391 -16.641 1 92.88 62 ASN B C 1
ATOM 1523 O O . ASN B 1 62 ? 2.283 -17.328 -16.234 1 92.88 62 ASN B O 1
ATOM 1527 N N . PHE B 1 63 ? 1.4 -15.305 -15.977 1 92.25 63 PHE B N 1
ATOM 1528 C CA . PHE B 1 63 ? 1.879 -15.172 -14.602 1 92.25 63 PHE B CA 1
ATOM 1529 C C . PHE B 1 63 ? 1.345 -16.312 -13.734 1 92.25 63 PHE B C 1
ATOM 1531 O O . PHE B 1 63 ? 2.096 -16.922 -12.977 1 92.25 63 PHE B O 1
ATOM 1538 N N . TYR B 1 64 ? 0.07 -16.531 -13.773 1 93.75 64 TYR B N 1
ATOM 1539 C CA . TYR B 1 64 ? -0.533 -17.625 -13.023 1 93.75 64 TYR B CA 1
ATOM 1540 C C . TYR B 1 64 ? 0.169 -18.938 -13.336 1 93.75 64 TYR B C 1
ATOM 1542 O O . TYR B 1 64 ? 0.563 -19.672 -12.422 1 93.75 64 TYR B O 1
ATOM 1550 N N . ASP B 1 65 ? 0.356 -19.266 -14.531 1 92.06 65 ASP B N 1
ATOM 1551 C CA . ASP B 1 65 ? 0.878 -20.547 -14.977 1 92.06 65 ASP B CA 1
ATOM 1552 C C . ASP B 1 65 ? 2.326 -20.734 -14.531 1 92.06 65 ASP B C 1
ATOM 1554 O O . ASP B 1 65 ? 2.732 -21.844 -14.18 1 92.06 65 ASP B O 1
ATOM 1558 N N . THR B 1 66 ? 3.027 -19.703 -14.469 1 85.88 66 THR B N 1
ATOM 1559 C CA . THR B 1 66 ? 4.461 -19.812 -14.227 1 85.88 66 THR B CA 1
ATOM 1560 C C . THR B 1 66 ? 4.777 -19.641 -12.742 1 85.88 66 THR B C 1
ATOM 1562 O O . THR B 1 66 ? 5.754 -20.203 -12.242 1 85.88 66 THR B O 1
ATOM 1565 N N . ASN B 1 67 ? 3.963 -18.938 -12.016 1 84.25 67 ASN B N 1
ATOM 1566 C CA . ASN B 1 67 ? 4.309 -18.594 -10.641 1 84.25 67 ASN B CA 1
ATOM 1567 C C . ASN B 1 67 ? 3.357 -19.25 -9.641 1 84.25 67 ASN B C 1
ATOM 1569 O O . ASN B 1 67 ? 3.781 -19.672 -8.562 1 84.25 67 ASN B O 1
AT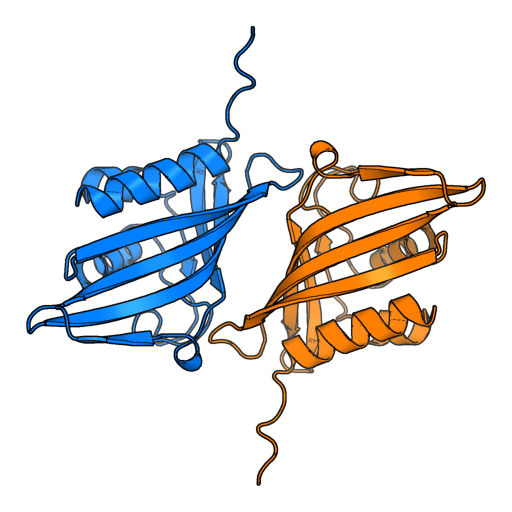OM 1573 N N . ILE B 1 68 ? 2.158 -19.312 -9.93 1 83.75 68 ILE B N 1
ATOM 1574 C CA . ILE B 1 68 ? 1.169 -19.812 -8.977 1 83.75 68 ILE B CA 1
ATOM 1575 C C . ILE B 1 68 ? 0.987 -21.312 -9.164 1 83.75 68 ILE B C 1
ATOM 1577 O O . ILE B 1 68 ? 1.087 -22.078 -8.195 1 83.75 68 ILE B O 1
ATOM 1581 N N . ALA B 1 69 ? 0.721 -21.719 -10.391 1 82.44 69 ALA B N 1
ATOM 1582 C CA . ALA B 1 69 ? 0.433 -23.125 -10.68 1 82.44 69 ALA B CA 1
ATOM 1583 C C . ALA B 1 69 ? 1.662 -23.984 -10.438 1 82.44 69 ALA B C 1
ATOM 1585 O O . ALA B 1 69 ? 1.538 -25.156 -10.062 1 82.44 69 ALA B O 1
ATOM 1586 N N . ALA B 1 70 ? 2.809 -23.422 -10.633 1 74.31 70 ALA B N 1
ATOM 1587 C CA . ALA B 1 70 ? 4.051 -24.188 -10.586 1 74.31 70 ALA B CA 1
ATOM 1588 C C . ALA B 1 70 ? 4.445 -24.5 -9.148 1 74.31 70 ALA B C 1
ATOM 1590 O O . ALA B 1 70 ? 5.371 -25.281 -8.906 1 74.31 70 ALA B O 1
ATOM 1591 N N . ASN B 1 71 ? 3.719 -23.906 -8.234 1 76.56 71 ASN B N 1
ATOM 1592 C CA . ASN B 1 71 ? 4.082 -24.047 -6.832 1 76.56 71 ASN B CA 1
ATOM 1593 C C . ASN B 1 71 ? 2.861 -24.344 -5.965 1 76.56 71 ASN B C 1
ATOM 1595 O O . ASN B 1 71 ? 1.724 -24.234 -6.426 1 76.56 71 ASN B O 1
ATOM 1599 N N . GLN B 1 72 ? 3.223 -24.953 -4.84 1 85.31 72 GLN B N 1
ATOM 1600 C CA . GLN B 1 72 ? 2.205 -25 -3.795 1 85.31 72 GLN B CA 1
ATOM 1601 C C . GLN B 1 72 ? 2.238 -23.75 -2.936 1 85.31 72 GLN B C 1
ATOM 1603 O O . GLN B 1 72 ? 3.098 -23.609 -2.062 1 85.31 72 GLN B O 1
ATOM 1608 N N . LEU B 1 73 ? 1.316 -22.922 -3.178 1 90.88 73 LEU B N 1
ATOM 1609 C CA . LEU B 1 73 ? 1.304 -21.609 -2.531 1 90.88 73 LEU B CA 1
ATOM 1610 C C . LEU B 1 73 ? 0.244 -21.562 -1.436 1 90.88 73 LEU B C 1
ATOM 1612 O O . LEU B 1 73 ? -0.879 -22.031 -1.628 1 90.88 73 LEU B O 1
ATOM 1616 N N . SER B 1 74 ? 0.66 -21.156 -0.358 1 92.31 74 SER B N 1
ATOM 1617 C CA . SER B 1 74 ? -0.264 -20.812 0.72 1 92.31 74 SER B CA 1
ATOM 1618 C C . SER B 1 74 ? -0.193 -19.328 1.067 1 92.31 74 SER B C 1
ATOM 1620 O O . SER B 1 74 ? 0.891 -18.75 1.091 1 92.31 74 SER B O 1
ATOM 1622 N N . ILE B 1 75 ? -1.384 -18.797 1.265 1 96.62 75 ILE B N 1
ATOM 1623 C CA . ILE B 1 75 ? -1.479 -17.391 1.598 1 96.62 75 ILE B CA 1
ATOM 1624 C C . ILE B 1 75 ? -2.131 -17.219 2.969 1 96.62 75 ILE B C 1
ATOM 1626 O O . ILE B 1 75 ? -3.215 -17.75 3.217 1 96.62 75 ILE B O 1
ATOM 1630 N N . THR B 1 76 ? -1.505 -16.531 3.828 1 97.69 76 THR B N 1
ATOM 1631 C CA . THR B 1 76 ? -2.064 -16.172 5.125 1 97.69 76 THR B CA 1
ATOM 1632 C C . THR B 1 76 ? -2.139 -14.656 5.277 1 97.69 76 THR B C 1
ATOM 1634 O O . THR B 1 76 ? -1.178 -13.953 4.973 1 97.69 76 THR B O 1
ATOM 1637 N N . CYS B 1 77 ? -3.287 -14.188 5.676 1 98.56 77 CYS B N 1
ATOM 1638 C CA . CYS B 1 77 ? -3.465 -12.773 5.965 1 98.56 77 CYS B CA 1
ATOM 1639 C C . CYS B 1 77 ? -3.213 -12.477 7.438 1 98.56 77 CYS B C 1
ATOM 1641 O O . CYS B 1 77 ? -3.934 -12.969 8.305 1 98.56 77 CYS B O 1
ATOM 1643 N N . GLU B 1 78 ? -2.223 -11.688 7.723 1 98.69 78 GLU B N 1
ATOM 1644 C CA . GLU B 1 78 ? -1.927 -11.328 9.102 1 98.69 78 GLU B CA 1
ATOM 1645 C C . GLU B 1 78 ? -2.773 -10.141 9.555 1 98.69 78 GLU B C 1
ATOM 1647 O O . GLU B 1 78 ? -3.164 -10.055 10.719 1 98.69 78 GLU B O 1
ATOM 1652 N N . GLU B 1 79 ? -2.986 -9.266 8.758 1 98.62 79 GLU B N 1
ATOM 1653 C CA . GLU B 1 79 ? -3.699 -8.047 9.125 1 98.62 79 GLU B CA 1
ATOM 1654 C C . GLU B 1 79 ? -4.309 -7.367 7.902 1 98.62 79 GLU B C 1
ATOM 1656 O O . GLU B 1 79 ? -3.746 -7.43 6.809 1 98.62 79 GLU B O 1
ATOM 1661 N N . THR B 1 80 ? -5.496 -6.801 7.973 1 98.5 80 THR B N 1
ATOM 1662 C CA . THR B 1 80 ? -6.219 -6.086 6.926 1 98.5 80 THR B CA 1
ATOM 1663 C C . THR B 1 80 ? -6.324 -4.602 7.258 1 98.5 80 THR B C 1
ATOM 1665 O O . THR B 1 80 ? -6.586 -4.234 8.406 1 98.5 80 THR B O 1
ATOM 1668 N N . PHE B 1 81 ? -6.094 -3.746 6.242 1 98.56 81 PHE B N 1
ATOM 1669 C CA . PHE B 1 81 ? -6.191 -2.297 6.371 1 98.56 81 PHE B CA 1
ATOM 1670 C C . PHE B 1 81 ? -7.117 -1.719 5.309 1 98.56 81 PHE B C 1
ATOM 1672 O O . PHE B 1 81 ? -6.684 -1.438 4.188 1 98.56 81 PHE B O 1
ATOM 1679 N N . PRO B 1 82 ? -8.328 -1.445 5.707 1 97.5 82 PRO B N 1
ATOM 1680 C CA . PRO B 1 82 ? -9.227 -0.781 4.758 1 97.5 82 PRO B CA 1
ATOM 1681 C C . PRO B 1 82 ? -8.844 0.677 4.508 1 97.5 82 PRO B C 1
ATOM 1683 O O . PRO B 1 82 ? -8.078 1.258 5.277 1 97.5 82 PRO B O 1
ATOM 1686 N N . SER B 1 83 ? -9.305 1.197 3.355 1 97.44 83 SER B N 1
ATOM 1687 C CA . SER B 1 83 ? -9.273 2.633 3.094 1 97.44 83 SER B CA 1
ATOM 1688 C C . SER B 1 83 ? -10.664 3.25 3.211 1 97.44 83 SER B C 1
ATOM 1690 O O . SER B 1 83 ? -11.617 2.576 3.609 1 97.44 83 SER B O 1
ATOM 1692 N N . SER B 1 84 ? -10.703 4.535 2.965 1 96.38 84 SER B N 1
ATOM 1693 C CA . SER B 1 84 ? -12.016 5.172 2.943 1 96.38 84 SER B CA 1
ATOM 1694 C C . SER B 1 84 ? -12.727 4.938 1.61 1 96.38 84 SER B C 1
ATOM 1696 O O . SER B 1 84 ? -13.867 5.352 1.428 1 96.38 84 SER B O 1
ATOM 1698 N N . SER B 1 85 ? -12.062 4.359 0.661 1 97 85 SER B N 1
ATOM 1699 C CA . SER B 1 85 ? -12.68 3.861 -0.563 1 97 85 SER B CA 1
ATOM 1700 C C . SER B 1 85 ? -12.984 2.371 -0.465 1 97 85 SER B C 1
ATOM 1702 O O . SER B 1 85 ? -12.109 1.573 -0.133 1 97 85 SER B O 1
ATOM 1704 N N . PRO B 1 86 ? -14.195 1.996 -0.765 1 96.19 86 PRO B N 1
ATOM 1705 C CA . PRO B 1 86 ? -14.492 0.562 -0.749 1 96.19 86 PRO B CA 1
ATOM 1706 C C . PRO B 1 86 ? -13.758 -0.206 -1.846 1 96.19 86 PRO B C 1
ATOM 1708 O O . PRO B 1 86 ? -13.727 -1.439 -1.829 1 96.19 86 PRO B O 1
ATOM 1711 N N . ASN B 1 87 ? -13.086 0.5 -2.758 1 98.06 87 ASN B N 1
ATOM 1712 C CA . ASN B 1 87 ? -12.5 -0.128 -3.938 1 98.06 87 ASN B CA 1
ATOM 1713 C C . ASN B 1 87 ? -11 -0.363 -3.762 1 98.06 87 ASN B C 1
ATOM 1715 O O . ASN B 1 87 ? -10.344 -0.884 -4.664 1 98.06 87 ASN B O 1
ATOM 1719 N N . GLU B 1 88 ? -10.43 0.032 -2.682 1 98.5 88 GLU B N 1
ATOM 1720 C CA . GLU B 1 88 ? -9.008 -0.168 -2.438 1 98.5 88 GLU B CA 1
ATOM 1721 C C . GLU B 1 88 ? -8.75 -0.658 -1.016 1 98.5 88 GLU B C 1
ATOM 1723 O O . GLU B 1 88 ? -9.398 -0.202 -0.072 1 98.5 88 GLU B O 1
ATOM 1728 N N . ILE B 1 89 ? -7.809 -1.56 -0.872 1 98.75 89 ILE B N 1
ATOM 1729 C CA . ILE B 1 89 ? -7.543 -2.168 0.427 1 98.75 89 ILE B CA 1
ATOM 1730 C C . ILE B 1 89 ? -6.098 -2.646 0.488 1 98.75 89 ILE B C 1
ATOM 1732 O O . ILE B 1 89 ? -5.477 -2.904 -0.547 1 98.75 89 ILE B O 1
ATOM 1736 N N . ALA B 1 90 ? -5.531 -2.699 1.645 1 98.94 90 ALA B N 1
ATOM 1737 C CA . ALA B 1 90 ? -4.195 -3.24 1.876 1 98.94 90 ALA B CA 1
ATOM 1738 C C . ALA B 1 90 ? -4.227 -4.355 2.918 1 98.94 90 ALA B C 1
ATOM 1740 O O . ALA B 1 90 ? -5.09 -4.363 3.799 1 98.94 90 ALA B O 1
ATOM 1741 N N . HIS B 1 91 ? -3.293 -5.262 2.814 1 98.88 91 HIS B N 1
ATOM 1742 C CA . HIS B 1 91 ? -3.096 -6.371 3.742 1 98.88 91 HIS B CA 1
ATOM 1743 C C . HIS B 1 91 ? -1.615 -6.59 4.031 1 98.88 91 HIS B C 1
ATOM 1745 O O . HIS B 1 91 ? -0.763 -6.281 3.197 1 98.88 91 HIS B O 1
ATOM 1751 N N . ILE B 1 92 ? -1.374 -7.098 5.234 1 98.88 92 ILE B N 1
ATOM 1752 C CA . ILE B 1 92 ? -0.142 -7.859 5.414 1 98.88 92 ILE B CA 1
ATOM 1753 C C . ILE B 1 92 ? -0.392 -9.328 5.098 1 98.88 92 ILE B C 1
ATOM 1755 O O . ILE B 1 92 ? -1.203 -9.984 5.762 1 98.88 92 ILE B O 1
ATOM 1759 N N . LEU B 1 93 ? 0.332 -9.805 4.125 1 98.69 93 LEU B N 1
ATOM 1760 C CA . LEU B 1 93 ? 0.199 -11.203 3.736 1 98.69 93 LEU B CA 1
ATOM 1761 C C . LEU B 1 93 ? 1.524 -11.945 3.898 1 98.69 93 LEU B C 1
ATOM 1763 O O . LEU B 1 93 ? 2.594 -11.344 3.746 1 98.69 93 LEU B O 1
ATOM 1767 N N . VAL B 1 94 ? 1.396 -13.164 4.246 1 98.06 94 VAL B N 1
ATOM 1768 C CA . VAL B 1 94 ? 2.5 -14.117 4.199 1 98.06 94 VAL B CA 1
ATOM 1769 C C . VAL B 1 94 ? 2.244 -15.148 3.102 1 98.06 94 VAL B C 1
ATOM 1771 O O . VAL B 1 94 ? 1.255 -15.883 3.15 1 98.06 94 VAL B O 1
ATOM 1774 N N . LEU B 1 95 ? 3.121 -15.156 2.117 1 95.38 95 LEU B N 1
ATOM 1775 C CA . LEU B 1 95 ? 3.07 -16.125 1.034 1 95.38 95 LEU B CA 1
ATOM 1776 C C . LEU B 1 95 ? 4.121 -17.219 1.232 1 95.38 95 LEU B C 1
ATOM 1778 O O . LEU B 1 95 ? 5.309 -16.922 1.377 1 95.38 95 LEU B O 1
ATOM 1782 N N . ARG B 1 96 ? 3.693 -18.422 1.271 1 93.69 96 ARG B N 1
ATOM 1783 C CA . ARG B 1 96 ? 4.605 -19.562 1.383 1 93.69 96 ARG B CA 1
ATOM 1784 C C . ARG B 1 96 ? 4.508 -20.469 0.158 1 93.69 96 ARG B C 1
ATOM 1786 O O . ARG B 1 96 ? 3.418 -20.906 -0.214 1 93.69 96 ARG B O 1
ATOM 1793 N N . SER B 1 97 ? 5.609 -20.641 -0.383 1 90.69 97 SER B N 1
ATOM 1794 C CA . SER B 1 97 ? 5.684 -21.516 -1.548 1 90.69 97 SER B CA 1
ATOM 1795 C C . SER B 1 97 ? 6.512 -22.766 -1.25 1 90.69 97 SER B C 1
ATOM 1797 O O . SER B 1 97 ? 7.559 -22.672 -0.607 1 90.69 97 SER B O 1
ATOM 1799 N N . LYS B 1 98 ? 5.977 -23.812 -1.691 1 89.12 98 LYS B N 1
ATOM 1800 C CA . LYS B 1 98 ? 6.707 -25.078 -1.673 1 89.12 98 LYS B CA 1
ATOM 1801 C C . LYS B 1 98 ? 7.031 -25.547 -3.088 1 89.12 98 LYS B C 1
ATOM 1803 O O . LYS B 1 98 ? 6.16 -25.547 -3.961 1 89.12 98 LYS B O 1
ATOM 1808 N N . PHE B 1 99 ? 8.273 -25.812 -3.246 1 82 99 PHE B N 1
ATOM 1809 C CA . PHE B 1 99 ? 8.742 -26.234 -4.559 1 82 99 PHE B CA 1
ATOM 1810 C C . PHE B 1 99 ? 9.016 -27.734 -4.586 1 82 99 PHE B C 1
ATOM 1812 O O . PHE B 1 99 ? 9.086 -28.375 -3.537 1 82 99 PHE B O 1
ATOM 1819 N N . ASP B 1 100 ? 9.219 -28.094 -5.906 1 77.94 100 ASP B N 1
ATOM 1820 C CA . ASP B 1 100 ? 9.648 -29.469 -6.062 1 77.94 100 ASP B CA 1
ATOM 1821 C C . ASP B 1 100 ? 11.062 -29.672 -5.52 1 77.94 100 ASP B C 1
ATOM 1823 O O . ASP B 1 100 ? 11.898 -28.766 -5.602 1 77.94 100 ASP B O 1
ATOM 1827 N N . GLY B 1 101 ? 11.367 -30.641 -4.688 1 78.62 101 GLY B N 1
ATOM 1828 C CA . GLY B 1 101 ? 12.68 -30.938 -4.133 1 78.62 101 GLY B CA 1
ATOM 1829 C C . GLY B 1 101 ? 12.781 -30.641 -2.65 1 78.62 101 GLY B C 1
ATOM 1830 O O . GLY B 1 101 ? 13.844 -30.844 -2.047 1 78.62 101 GLY B O 1
ATOM 1831 N N . GLY B 1 102 ? 11.766 -30.047 -2.266 1 79.69 102 GLY B N 1
ATOM 1832 C CA . GLY B 1 102 ? 11.734 -29.859 -0.823 1 79.69 102 GLY B CA 1
ATOM 1833 C C . GLY B 1 102 ? 12.117 -28.453 -0.394 1 79.69 102 GLY B C 1
ATOM 1834 O O . GLY B 1 102 ? 12.281 -28.188 0.7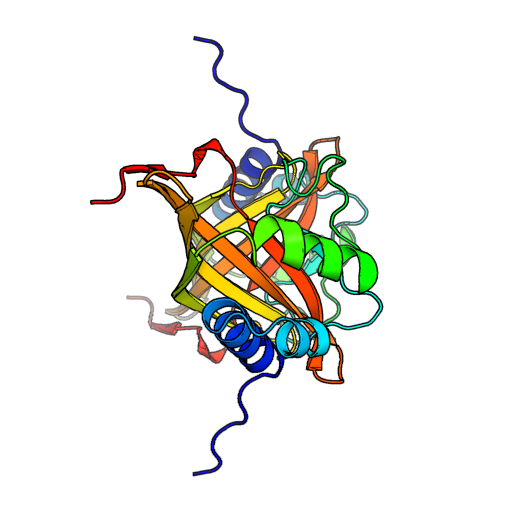98 1 79.69 102 GLY B O 1
ATOM 1835 N N . PHE B 1 103 ? 12.234 -27.625 -1.392 1 86.44 103 PHE B N 1
ATOM 1836 C CA . PHE B 1 103 ? 12.602 -26.234 -1.118 1 86.44 103 PHE B CA 1
ATOM 1837 C C . PHE B 1 103 ? 11.367 -25.391 -0.867 1 86.44 103 PHE B C 1
ATOM 1839 O O . PHE B 1 103 ? 10.344 -25.547 -1.546 1 86.44 103 PHE B O 1
ATOM 1846 N N . THR B 1 104 ? 11.445 -24.547 0.271 1 91.56 104 THR B N 1
ATOM 1847 C CA . THR B 1 104 ? 10.336 -23.656 0.584 1 91.56 104 THR B CA 1
ATOM 1848 C C . THR B 1 104 ? 10.797 -22.188 0.569 1 91.56 104 THR B C 1
ATOM 1850 O O . THR B 1 104 ? 11.984 -21.906 0.748 1 91.56 104 THR B O 1
ATOM 1853 N N . SER B 1 105 ? 9.883 -21.359 0.216 1 91.81 105 SER B N 1
ATOM 1854 C CA . SER B 1 105 ? 10.102 -19.922 0.341 1 91.81 105 SER B CA 1
ATOM 1855 C C . SER B 1 105 ? 8.961 -19.25 1.092 1 91.81 105 SER B C 1
ATOM 1857 O O . SER B 1 105 ? 7.816 -19.703 1.025 1 91.81 105 SER B O 1
ATOM 1859 N N . GLU B 1 106 ? 9.289 -18.25 1.819 1 95.75 106 GLU B N 1
ATOM 1860 C CA . GLU B 1 106 ? 8.305 -17.438 2.539 1 95.75 106 GLU B CA 1
ATOM 1861 C C . GLU B 1 106 ? 8.555 -15.945 2.338 1 95.75 106 GLU B C 1
ATOM 1863 O O . GLU B 1 106 ? 9.688 -15.477 2.49 1 95.75 106 GLU B O 1
ATOM 1868 N N . VAL B 1 107 ? 7.496 -15.305 2.002 1 94.94 107 VAL B N 1
ATOM 1869 C CA . VAL B 1 107 ? 7.547 -13.852 1.855 1 94.94 107 VAL B CA 1
ATOM 1870 C C . VAL B 1 107 ? 6.473 -13.203 2.727 1 94.94 107 VAL B C 1
ATOM 1872 O O . VAL B 1 107 ? 5.324 -13.648 2.74 1 94.94 107 VAL B O 1
ATOM 1875 N N . ARG B 1 108 ? 6.844 -12.211 3.529 1 98.12 108 ARG B N 1
ATOM 1876 C CA . ARG B 1 108 ? 5.926 -11.359 4.277 1 98.12 108 ARG B CA 1
ATOM 1877 C C . ARG B 1 108 ? 5.992 -9.914 3.785 1 98.12 108 ARG B C 1
ATOM 1879 O O . ARG B 1 108 ? 7.07 -9.32 3.746 1 98.12 108 ARG B O 1
ATOM 1886 N N . GLY B 1 109 ? 4.832 -9.406 3.34 1 98.62 109 GLY B N 1
ATOM 1887 C CA . GLY B 1 109 ? 4.855 -8.062 2.787 1 98.62 109 GLY B CA 1
ATOM 1888 C C . GLY B 1 109 ? 3.5 -7.383 2.82 1 98.62 109 GLY B C 1
ATOM 1889 O O . GLY B 1 109 ? 2.512 -7.98 3.254 1 98.62 109 GLY B O 1
ATOM 1890 N N . VAL B 1 110 ? 3.449 -6.105 2.443 1 98.94 110 VAL B N 1
ATOM 1891 C CA . VAL B 1 110 ? 2.201 -5.379 2.225 1 98.94 110 VAL B CA 1
ATOM 1892 C C . VAL B 1 110 ? 1.703 -5.625 0.802 1 98.94 110 VAL B C 1
ATOM 1894 O O . VAL B 1 110 ? 2.475 -5.531 -0.157 1 98.94 110 VAL B O 1
ATOM 1897 N N . PHE B 1 111 ? 0.43 -5.977 0.62 1 98.94 111 PHE B N 1
ATOM 1898 C CA . PHE B 1 111 ? -0.225 -6.16 -0.67 1 98.94 111 PHE B CA 1
ATOM 1899 C C . PHE B 1 111 ? -1.454 -5.266 -0.785 1 98.94 111 PHE B C 1
ATOM 1901 O O . PHE B 1 111 ? -2.293 -5.234 0.118 1 98.94 111 PHE B O 1
ATOM 1908 N N . THR B 1 112 ? -1.529 -4.539 -1.886 1 98.94 112 THR B N 1
ATOM 1909 C CA . THR B 1 112 ? -2.691 -3.688 -2.119 1 98.94 112 THR B CA 1
ATOM 1910 C C . THR B 1 112 ? -3.518 -4.207 -3.291 1 98.94 112 THR B C 1
ATOM 1912 O O . THR B 1 112 ? -2.967 -4.742 -4.258 1 98.94 112 THR B O 1
ATOM 1915 N N . TYR B 1 113 ? -4.82 -4.059 -3.197 1 98.88 113 TYR B N 1
ATOM 1916 C CA . TYR B 1 113 ? -5.785 -4.453 -4.219 1 98.88 113 TYR B CA 1
ATOM 1917 C C . TYR B 1 113 ? -6.699 -3.291 -4.578 1 98.88 113 TYR B C 1
ATOM 1919 O O . TYR B 1 113 ? -7.195 -2.584 -3.699 1 98.88 113 TYR B O 1
ATOM 1927 N N . ARG B 1 114 ? -6.883 -3.088 -5.82 1 98.81 114 ARG B N 1
ATOM 1928 C CA . ARG B 1 114 ? -7.844 -2.119 -6.332 1 98.81 114 ARG B CA 1
ATOM 1929 C C . ARG B 1 114 ? -8.812 -2.773 -7.309 1 98.81 114 ARG B C 1
ATOM 1931 O O . ARG B 1 114 ? -8.406 -3.58 -8.148 1 98.81 114 ARG B O 1
ATOM 1938 N N . VAL B 1 115 ? -10.07 -2.473 -7.184 1 98.81 115 VAL B N 1
ATOM 1939 C CA . VAL B 1 115 ? -11.086 -2.994 -8.094 1 98.81 115 VAL B CA 1
ATOM 1940 C C . VAL B 1 115 ? -11.836 -1.835 -8.75 1 98.81 115 VAL B C 1
ATOM 1942 O O . VAL B 1 115 ? -11.82 -0.711 -8.242 1 98.81 115 VAL B O 1
ATOM 1945 N N . ASN B 1 116 ? -12.414 -2.127 -9.906 1 98.5 116 ASN B N 1
ATOM 1946 C CA . ASN B 1 116 ? -13.281 -1.144 -10.547 1 98.5 116 ASN B CA 1
ATOM 1947 C C . ASN B 1 116 ? -14.711 -1.224 -10.008 1 98.5 116 ASN B C 1
ATOM 1949 O O . ASN B 1 116 ? -14.977 -1.954 -9.055 1 98.5 116 ASN B O 1
ATOM 1953 N N . ASP B 1 117 ? -15.578 -0.423 -10.562 1 96.69 117 ASP B N 1
ATOM 1954 C CA . ASP B 1 117 ? -16.938 -0.315 -10.055 1 96.69 117 ASP B CA 1
ATOM 1955 C C . ASP B 1 117 ? -17.688 -1.638 -10.203 1 96.69 117 ASP B C 1
ATOM 1957 O O . ASP B 1 117 ? -18.703 -1.869 -9.523 1 96.69 117 ASP B O 1
ATOM 1961 N N . GLU B 1 118 ? -17.234 -2.535 -11.062 1 97.56 118 GLU B N 1
ATOM 1962 C CA . GLU B 1 118 ? -17.859 -3.844 -11.266 1 97.56 118 GLU B CA 1
ATOM 1963 C C . GLU B 1 118 ? -17.266 -4.879 -10.312 1 97.56 118 GLU B C 1
ATOM 1965 O O . GLU B 1 118 ? -17.688 -6.039 -10.312 1 97.56 118 GLU B O 1
ATOM 1970 N N . GLY B 1 119 ? -16.312 -4.449 -9.516 1 97.88 119 GLY B N 1
ATOM 1971 C CA . GLY B 1 119 ? -15.711 -5.352 -8.555 1 97.88 119 GLY B CA 1
ATOM 1972 C C . GLY B 1 119 ? -14.57 -6.168 -9.125 1 97.88 119 GLY B C 1
ATOM 1973 O O . GLY B 1 119 ? -14.07 -7.09 -8.477 1 97.88 119 GLY B O 1
ATOM 1974 N N . LEU B 1 120 ? -14.188 -5.863 -10.328 1 98.81 120 LEU B N 1
ATOM 1975 C CA . LEU B 1 120 ? -13.078 -6.566 -10.953 1 98.81 120 LEU B CA 1
ATOM 1976 C C . LEU B 1 120 ? -11.742 -5.902 -10.609 1 98.81 120 LEU B C 1
ATOM 1978 O O . LEU B 1 120 ? -11.648 -4.672 -10.57 1 98.81 120 LEU B O 1
ATOM 1982 N N . MET B 1 121 ? -10.742 -6.676 -10.414 1 98.81 121 MET B N 1
ATOM 1983 C CA . MET B 1 121 ? -9.438 -6.188 -9.961 1 98.81 121 MET B CA 1
ATOM 1984 C C . MET B 1 121 ? -8.711 -5.461 -11.086 1 98.81 121 MET B C 1
ATOM 1986 O O . MET B 1 121 ? -8.547 -6.008 -12.18 1 98.81 121 MET B O 1
ATOM 1990 N N . THR B 1 122 ? -8.289 -4.266 -10.82 1 98.81 122 THR B N 1
ATOM 1991 C CA . THR B 1 122 ? -7.531 -3.473 -11.781 1 98.81 122 THR B CA 1
ATOM 1992 C C . THR B 1 122 ? -6.055 -3.428 -11.406 1 98.81 122 THR B C 1
ATOM 1994 O O . THR B 1 122 ? -5.195 -3.219 -12.258 1 98.81 122 THR B O 1
ATOM 1997 N N . ASN B 1 123 ? -5.77 -3.576 -10.156 1 98.75 123 ASN B N 1
ATOM 1998 C CA . ASN B 1 123 ? -4.387 -3.561 -9.695 1 98.75 123 ASN B CA 1
ATOM 1999 C C . ASN B 1 123 ? -4.176 -4.516 -8.523 1 98.75 123 ASN B C 1
ATOM 2001 O O . ASN B 1 123 ? -5.031 -4.617 -7.641 1 98.75 123 ASN B O 1
ATOM 2005 N N . MET B 1 124 ? -3.121 -5.188 -8.469 1 98.62 124 MET B N 1
ATOM 2006 C CA . MET B 1 124 ? -2.541 -5.895 -7.332 1 98.62 124 MET B CA 1
ATOM 2007 C C . MET B 1 124 ? -1.054 -5.59 -7.199 1 98.62 124 MET B C 1
ATOM 2009 O O . MET B 1 124 ? -0.284 -5.805 -8.133 1 98.62 124 MET B O 1
ATOM 2013 N N . ARG B 1 125 ? -0.656 -5.059 -6.098 1 98.5 125 ARG B N 1
ATOM 2014 C CA . ARG B 1 125 ? 0.722 -4.617 -5.914 1 98.5 125 ARG B CA 1
ATOM 2015 C C . ARG B 1 125 ? 1.306 -5.172 -4.617 1 98.5 125 ARG B C 1
ATOM 2017 O O . ARG B 1 125 ? 0.636 -5.176 -3.582 1 98.5 125 ARG B O 1
ATOM 2024 N N . GLY B 1 126 ? 2.557 -5.617 -4.672 1 98.44 126 GLY B N 1
ATOM 2025 C CA . GLY B 1 126 ? 3.236 -6.18 -3.516 1 98.44 126 GLY B CA 1
ATOM 2026 C C . GLY B 1 126 ? 4.469 -5.395 -3.107 1 98.44 126 GLY B C 1
ATOM 2027 O O . GLY B 1 126 ? 5.359 -5.16 -3.926 1 98.44 126 GLY B O 1
ATOM 2028 N N . TYR B 1 127 ? 4.473 -4.953 -1.905 1 98.62 127 TYR B N 1
ATOM 2029 C CA . TYR B 1 127 ? 5.641 -4.328 -1.291 1 98.62 127 TYR B CA 1
ATOM 2030 C C . TYR B 1 127 ? 6.457 -5.352 -0.512 1 98.62 127 TYR B C 1
ATOM 2032 O O . TYR B 1 127 ? 6.219 -5.57 0.679 1 98.62 127 TYR B O 1
ATOM 2040 N N . TRP B 1 128 ? 7.398 -5.941 -1.144 1 97.31 128 TRP B N 1
ATOM 2041 C CA . TRP B 1 128 ? 8.414 -6.867 -0.65 1 97.31 128 TRP B CA 1
ATOM 2042 C C . TRP B 1 128 ? 9.57 -6.984 -1.636 1 97.31 128 TRP B C 1
ATOM 2044 O O . TRP B 1 128 ? 9.469 -6.523 -2.777 1 97.31 128 TRP B O 1
ATOM 2054 N N . ASN B 1 129 ? 10.727 -7.535 -1.127 1 94.88 129 ASN B N 1
ATOM 2055 C CA . ASN B 1 129 ? 11.852 -7.766 -2.025 1 94.88 129 ASN B CA 1
ATOM 2056 C C . ASN B 1 129 ? 12.586 -9.055 -1.682 1 94.88 129 ASN B C 1
ATOM 2058 O O . ASN B 1 129 ? 12.25 -9.727 -0.709 1 94.88 129 ASN B O 1
ATOM 2062 N N . LEU B 1 130 ? 13.555 -9.359 -2.551 1 90.44 130 LEU B N 1
ATOM 2063 C CA . LEU B 1 130 ? 14.25 -10.633 -2.445 1 90.44 130 LEU B CA 1
ATOM 2064 C C . LEU B 1 130 ? 14.938 -10.766 -1.093 1 90.44 130 LEU B C 1
ATOM 2066 O O . LEU B 1 130 ? 15.031 -11.867 -0.542 1 90.44 130 LEU B O 1
ATOM 2070 N N . GLU B 1 131 ? 15.383 -9.633 -0.57 1 91.38 131 GLU B N 1
ATOM 2071 C CA . GLU B 1 131 ? 16.094 -9.664 0.7 1 91.38 131 GLU B CA 1
ATOM 2072 C C . GLU B 1 131 ? 15.18 -10.062 1.849 1 91.38 131 GLU B C 1
ATOM 2074 O O . GLU B 1 131 ? 15.641 -10.539 2.887 1 91.38 131 GLU B O 1
ATOM 2079 N N . MET B 1 132 ? 13.898 -9.891 1.644 1 92.12 132 MET B N 1
ATOM 2080 C CA . MET B 1 132 ? 12.906 -10.211 2.67 1 92.12 132 MET B CA 1
ATOM 2081 C C . MET B 1 132 ? 12.5 -11.68 2.59 1 92.12 132 MET B C 1
ATOM 2083 O O . MET B 1 132 ? 11.828 -12.188 3.49 1 92.12 132 MET B O 1
ATOM 2087 N N . MET B 1 133 ? 12.828 -12.281 1.518 1 91.88 133 MET B N 1
ATOM 2088 C CA . MET B 1 133 ? 12.398 -13.656 1.297 1 91.88 133 MET B CA 1
ATOM 2089 C C . MET B 1 133 ? 13.172 -14.617 2.193 1 91.88 133 MET B C 1
ATOM 2091 O O . MET B 1 133 ? 14.383 -14.477 2.367 1 91.88 133 MET B O 1
ATOM 2095 N N . LYS B 1 134 ? 12.523 -15.523 2.77 1 93.06 134 LYS B N 1
ATOM 2096 C CA . LYS B 1 134 ? 13.109 -16.609 3.555 1 93.06 134 LYS B CA 1
ATOM 2097 C C . LYS B 1 134 ? 13.016 -17.938 2.812 1 93.06 134 LYS B C 1
ATOM 2099 O O . LYS B 1 134 ? 11.977 -18.25 2.232 1 93.06 134 LYS B O 1
ATOM 2104 N N . PHE B 1 135 ? 14.133 -18.531 2.873 1 89.81 135 PHE B N 1
ATOM 2105 C CA . PHE B 1 135 ? 14.195 -19.828 2.234 1 89.81 135 PHE B CA 1
ATOM 2106 C C . PHE B 1 135 ? 14.461 -20.922 3.264 1 89.81 135 PHE B C 1
ATOM 2108 O O . PHE B 1 135 ? 15.102 -20.688 4.285 1 89.81 135 PHE B O 1
ATOM 2115 N N . GLY B 1 136 ? 13.758 -21.922 3.055 1 88.31 136 GLY B N 1
ATOM 2116 C CA . GLY B 1 136 ? 13.969 -23.047 3.936 1 88.31 136 GLY B CA 1
ATOM 2117 C C . GLY B 1 136 ? 13.781 -24.391 3.244 1 88.31 136 GLY B C 1
ATOM 2118 O O . GLY B 1 136 ? 13.719 -24.453 2.014 1 88.31 136 GLY B O 1
ATOM 2119 N N . ASN B 1 137 ? 14.125 -25.5 4.027 1 78.94 137 ASN B N 1
ATOM 2120 C CA . ASN B 1 137 ? 13.891 -26.859 3.549 1 78.94 137 ASN B CA 1
ATOM 2121 C C . ASN B 1 137 ? 12.594 -27.438 4.109 1 78.94 137 ASN B C 1
ATOM 2123 O O . ASN B 1 137 ? 12.211 -27.125 5.242 1 78.94 137 ASN B O 1
ATOM 2127 N N . GLN B 1 138 ? 11.781 -28.031 3.105 1 68.38 138 GLN B N 1
ATOM 2128 C CA . GLN B 1 138 ? 10.562 -28.703 3.547 1 68.38 138 GLN 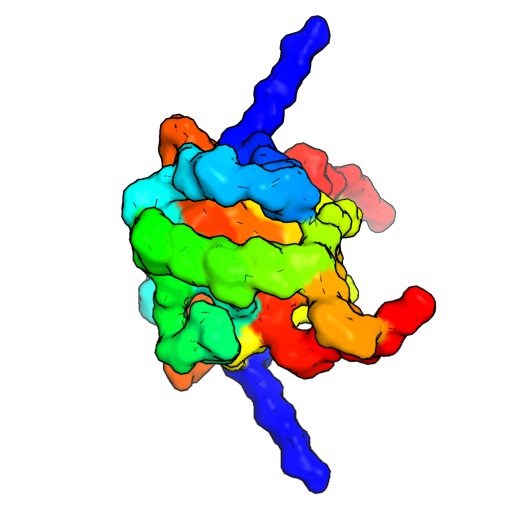B CA 1
ATOM 2129 C C . GLN B 1 138 ? 10.859 -29.812 4.551 1 68.38 138 GLN B C 1
ATOM 2131 O O . GLN B 1 138 ? 11.828 -30.562 4.383 1 68.38 138 GLN B O 1
ATOM 2136 N N . GLU B 1 139 ? 10.227 -29.625 5.688 1 54.12 139 GLU B N 1
ATOM 2137 C CA . GLU B 1 139 ? 10.375 -30.766 6.594 1 54.12 139 GLU B CA 1
ATOM 2138 C C . GLU B 1 139 ? 9.875 -32.062 5.941 1 54.12 139 GLU B C 1
ATOM 2140 O O . GLU B 1 139 ? 8.977 -32.031 5.105 1 54.12 139 GLU B O 1
#

Foldseek 3Di:
DPPPDQQLQRVLVVQLQVCLQVVPLVSNLVLADQFAWECVEQADDPLRNHRPTQTGSVSVSVSCVPPRNQWNKHKDWDDWADDPHSFKIKTFMWIWTAHPPFKIKIATWIWMWGDDPVSHTRYIYTDTDPVRMDMDGHD/DPPPDQQLQRVLVVQLQVCLQVVPLVSNLVLADQFAWEPVEQADDPLRNHRPTQTGSVSVSVSCVPPRNQWNKHKDWPDWADDPHSFKIKTFMWIWTAHPPFKIKIATWIWMWGADPVSHTRYIYTDTDPVRMDMDGHD

Organism: Mycobacterium marinum (strain ATCC BAA-535 / M) (NCBI:txid216594)

Sequence (278 aa):
MTQTAQSPALAASQASWRCVQAHDRQGWLALMADDIVIEDPIGKSVTNPDGTGVRGKDGVANFYDTNIAANQLSITCEETFPSSSPNEIAHILVLRSKFDGGFTSEVRGVFTYRVNDEGLMTNMRGYWNLEMMKFGNQEMTQTAQSPALAASQASWRCVQAHDRQGWLALMADDIVIEDPIGKSVTNPDGTGVRGKDGVANFYDTNIAANQLSITCEETFPSSSPNEIAHILVLRSKFDGGFTSEVRGVFTYRVNDEGLMTNMRGYWNLEMMKFGNQE

InterPro domains:
  IPR002075 Nuclear transport factor 2 domain [PF02136] (11-135)
  IPR032710 NTF2-like domain superfamily [SSF54427] (8-135)

pLDDT: mean 92.22, std 11.16, range [29.59, 98.94]

Radius of gyration: 19.56 Å; Cα contacts (8 Å, |Δi|>4): 637; chains: 2; bounding box: 60×56×51 Å

Solvent-accessible surface area (backbone atoms only — not comparable to full-atom values): 13971 Å² total; per-residue (Å²): 124,80,71,75,74,72,36,48,18,55,51,44,52,53,51,44,50,51,21,58,61,65,66,32,63,68,63,41,56,67,43,47,29,72,73,19,34,39,20,73,38,29,26,51,40,93,81,19,71,84,32,79,43,35,51,26,56,68,41,43,50,51,46,40,58,66,59,48,68,65,32,53,52,42,79,44,78,78,45,80,27,51,26,44,25,55,35,35,34,35,30,36,35,36,42,34,35,39,41,89,90,36,40,28,38,36,37,66,30,42,36,36,36,29,28,47,98,86,40,25,28,39,36,38,40,25,25,28,38,79,90,61,46,41,74,47,70,56,128,125,80,71,74,74,73,38,46,18,57,52,42,52,53,50,44,52,52,20,59,62,66,66,32,62,68,62,40,58,67,43,47,28,72,73,18,34,38,20,73,40,29,26,50,41,93,82,19,70,84,31,79,44,34,50,27,56,70,41,44,49,52,46,39,58,66,60,49,68,66,32,52,52,43,78,45,76,78,43,80,28,51,26,44,26,56,36,36,32,34,31,37,35,37,42,34,36,40,41,87,92,35,40,28,38,37,38,69,30,43,37,37,36,31,27,47,98,86,42,26,28,39,36,39,39,25,25,27,37,77,88,62,45,42,75,48,72,55,126

Secondary structure (DSSP, 8-state):
-------HHHHHHHHHHHHHHTT-HHHHHTTEEEEEEEESSSSS-SS-TTSS-EEHHHHHHHHIIIIITTSEEEEEEEEEEE-SSTTEEEEEEEEEEE-TTSEEEEEEEEEEEEE-TTS-EEEEEEE--GGG-EEEE--/-------HHHHHHHHHHHHHHTT-HHHHHTTEEEEEEEESSSSS-SS-TTSS-EEHHHHHHHHIIIIITTSEEEEEEEEEEE-SSTTEEEEEEEEEEE-TTSEEEEEEEEEEEEE-TTS-EEEEEEE--GGG-EEEE--